Protein AF-A0A625TZP8-F1 (afdb_monomer)

Foldseek 3Di:
DDDPPLDDQDPLLLLLLLVQLVCCVVPNDWAWLVVSQVVDCVPDPDHDDSVNSVVSQVVCVVSVQWDWDADPVRTITIHGDPNVNVVSVVSNVVVVVVVVLVCLQPQKAKDFDPQPPDPDDDDDLDAFFWFAQPNDIDTAQEWEWEQGPVRFTWIWGAHPVFDTDTHGDHPVSSVVRLVRCSVSVRGYIYMYHDDSGPCPNPDPDPPPPPVVVVVVVVVVVVCVVVVNDDPDPPPD

pLDDT: mean 79.62, std 16.52, range [32.72, 96.88]

Structure (mmCIF, N/CA/C/O backbone):
data_AF-A0A625TZP8-F1
#
_entry.id   AF-A0A625TZP8-F1
#
loop_
_atom_site.group_PDB
_atom_site.id
_atom_site.type_symbol
_atom_site.label_atom_id
_atom_site.label_alt_id
_atom_site.label_comp_id
_atom_site.label_asym_id
_a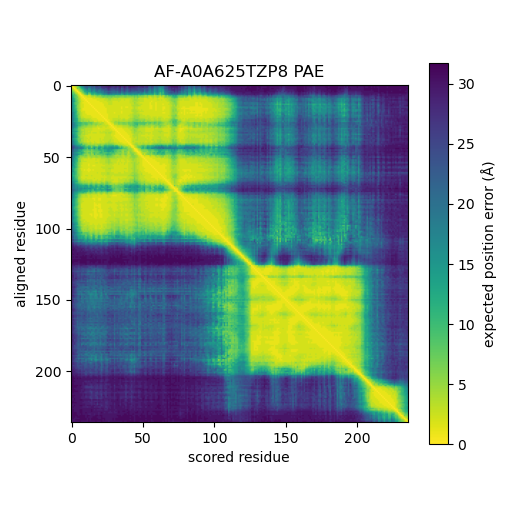tom_site.label_entity_id
_atom_site.label_seq_id
_atom_site.pdbx_PDB_ins_code
_atom_site.Cartn_x
_atom_site.Cartn_y
_atom_site.Cartn_z
_atom_site.occupancy
_atom_site.B_iso_or_equiv
_atom_site.auth_seq_id
_atom_site.auth_comp_id
_atom_site.auth_asym_id
_atom_site.auth_atom_id
_atom_site.pdbx_PDB_model_num
ATOM 1 N N . MET A 1 1 ? -42.680 -5.055 16.728 1.00 36.94 1 MET A N 1
ATOM 2 C CA . MET A 1 1 ? -41.201 -5.075 16.752 1.00 36.94 1 MET A CA 1
ATOM 3 C C . MET A 1 1 ? -40.699 -3.802 16.091 1.00 36.94 1 MET A C 1
ATOM 5 O O . MET A 1 1 ? -40.843 -3.640 14.887 1.00 36.94 1 MET A O 1
ATOM 9 N N . THR A 1 2 ? -40.237 -2.841 16.885 1.00 32.72 2 THR A N 1
ATOM 10 C CA . THR A 1 2 ? -39.719 -1.553 16.409 1.00 32.72 2 THR A CA 1
ATOM 11 C C . THR A 1 2 ? -38.369 -1.765 15.725 1.00 32.72 2 THR A C 1
ATOM 13 O O . THR A 1 2 ? -37.427 -2.274 16.325 1.00 32.72 2 THR A O 1
ATOM 16 N N . LYS A 1 3 ? -38.282 -1.400 14.443 1.00 34.06 3 LYS A N 1
ATOM 17 C CA . LYS A 1 3 ? -37.053 -1.440 13.645 1.00 34.06 3 LYS A CA 1
ATOM 18 C C . LYS A 1 3 ? -36.058 -0.445 14.250 1.00 34.06 3 LYS A C 1
ATOM 20 O O . LYS A 1 3 ? -36.221 0.761 14.081 1.00 34.06 3 LYS A O 1
ATOM 25 N N . VAL A 1 4 ? -35.070 -0.935 14.999 1.00 43.56 4 VAL A N 1
ATOM 26 C CA . VAL A 1 4 ? -33.997 -0.099 15.552 1.00 43.56 4 VAL A CA 1
ATOM 27 C C . VAL A 1 4 ? -33.237 0.505 14.372 1.00 43.56 4 VAL A C 1
ATOM 29 O O . VAL A 1 4 ? -32.577 -0.201 13.613 1.00 43.56 4 VAL A O 1
ATOM 32 N N . ILE A 1 5 ? -33.379 1.814 14.163 1.00 44.22 5 ILE A N 1
ATOM 33 C CA . ILE A 1 5 ? -32.610 2.544 13.154 1.00 44.22 5 ILE A CA 1
ATOM 34 C C . ILE A 1 5 ? -31.162 2.574 13.648 1.00 44.22 5 ILE A C 1
ATOM 36 O O . ILE A 1 5 ? -30.821 3.370 14.523 1.00 44.22 5 ILE A O 1
ATOM 40 N N . VAL A 1 6 ? -30.312 1.701 13.104 1.00 58.06 6 VAL A N 1
ATOM 41 C CA . VAL A 1 6 ? -28.868 1.726 13.364 1.00 58.06 6 VAL A CA 1
ATOM 42 C C . VAL A 1 6 ? -28.322 3.030 12.781 1.00 58.06 6 VAL A C 1
ATOM 44 O O . VAL A 1 6 ? -28.177 3.182 11.566 1.00 58.06 6 VAL A O 1
ATOM 47 N N . ARG A 1 7 ? -28.099 4.032 13.639 1.00 70.25 7 ARG A N 1
ATOM 48 C CA . ARG A 1 7 ? -27.541 5.325 13.223 1.00 70.25 7 ARG A CA 1
ATOM 49 C C . ARG A 1 7 ? -26.128 5.102 12.687 1.00 70.25 7 ARG A C 1
ATOM 51 O O . ARG A 1 7 ? -25.302 4.492 13.359 1.00 70.25 7 ARG A O 1
ATOM 58 N N . ARG A 1 8 ? -25.839 5.623 11.491 1.00 82.88 8 ARG A N 1
ATOM 59 C CA . ARG A 1 8 ? -24.485 5.575 10.923 1.00 82.88 8 ARG A CA 1
ATOM 60 C C . ARG A 1 8 ? -23.519 6.383 11.806 1.00 82.88 8 ARG A C 1
ATOM 62 O O . ARG A 1 8 ? -23.867 7.510 12.170 1.00 82.88 8 ARG A O 1
ATOM 69 N N . PRO A 1 9 ? -22.322 5.858 12.125 1.00 90.12 9 PRO A N 1
ATOM 70 C CA . PRO A 1 9 ? -21.336 6.602 12.901 1.00 90.12 9 PRO A CA 1
ATOM 71 C C . PRO A 1 9 ? -20.859 7.850 12.150 1.00 90.12 9 PRO A C 1
ATOM 73 O O . PRO A 1 9 ? -20.616 7.805 10.942 1.00 90.12 9 PRO A O 1
ATOM 76 N N . SER A 1 10 ? -20.687 8.958 12.871 1.00 90.12 10 SER A N 1
ATOM 77 C CA . SER A 1 10 ? -20.084 10.183 12.333 1.00 90.12 10 SER A CA 1
ATOM 78 C C . SER A 1 10 ? -18.603 9.975 11.967 1.00 90.12 10 SER A C 1
ATOM 80 O O . SER A 1 10 ? -17.993 9.015 12.441 1.00 90.12 10 SER A O 1
ATOM 82 N N . PRO A 1 11 ? -17.969 10.878 11.192 1.00 89.44 11 PRO A N 1
ATOM 83 C CA . PRO A 1 11 ? -16.554 10.743 10.830 1.00 89.44 11 PRO A CA 1
ATOM 84 C C . PRO A 1 11 ? -15.621 10.566 12.039 1.00 89.44 11 PRO A C 1
ATOM 86 O O . PRO A 1 11 ? -14.744 9.706 12.025 1.00 89.44 11 PRO A O 1
ATOM 89 N N . LEU A 1 12 ? -15.849 11.318 13.124 1.00 88.94 12 LEU A N 1
ATOM 90 C CA . LEU A 1 12 ? -15.078 11.169 14.362 1.00 88.94 12 LEU A CA 1
ATOM 91 C C . LEU A 1 12 ? -15.358 9.823 15.047 1.00 88.94 12 LEU A C 1
ATOM 93 O O . LEU A 1 12 ? -14.426 9.166 15.492 1.00 88.94 12 LEU A O 1
ATOM 97 N N . GLN A 1 13 ? -16.620 9.386 15.101 1.00 92.00 13 GLN A N 1
ATOM 98 C CA . GLN A 1 13 ? -16.984 8.094 15.696 1.00 92.00 13 GLN A CA 1
ATOM 99 C C . GLN A 1 13 ? -16.370 6.923 14.922 1.00 92.00 13 GLN A C 1
ATOM 101 O O . GLN A 1 13 ? -15.864 5.997 15.545 1.00 92.00 13 GLN A O 1
ATOM 106 N N . ARG A 1 14 ? -16.345 6.986 13.582 1.00 92.88 14 ARG A N 1
ATOM 107 C CA . ARG A 1 14 ? -15.661 5.995 12.733 1.00 92.88 14 ARG A CA 1
ATOM 108 C C . ARG A 1 14 ? -14.180 5.898 13.086 1.00 92.88 14 ARG A C 1
ATOM 110 O O . ARG A 1 14 ? -13.694 4.800 13.320 1.00 92.88 14 ARG A O 1
ATOM 117 N N . ARG A 1 15 ? -13.485 7.038 13.191 1.00 90.81 15 ARG A N 1
ATOM 118 C CA . ARG A 1 15 ? -12.066 7.076 13.582 1.00 90.81 15 ARG A CA 1
ATOM 119 C C . ARG A 1 15 ? -11.838 6.486 14.978 1.00 90.81 15 ARG A C 1
ATOM 121 O O . ARG A 1 15 ? -10.904 5.717 15.159 1.00 90.81 15 ARG A O 1
ATOM 128 N N . VAL A 1 16 ? -12.701 6.800 15.947 1.00 91.81 16 VAL A N 1
ATOM 129 C CA . VAL A 1 16 ? -12.629 6.229 17.306 1.00 91.81 16 VAL A CA 1
ATOM 130 C C . VAL A 1 16 ? -12.816 4.710 17.285 1.00 91.81 16 VAL A C 1
ATOM 132 O O . VAL A 1 16 ? -12.038 4.007 17.919 1.00 91.81 16 VAL A O 1
ATOM 135 N N . LEU A 1 17 ? -13.798 4.196 16.535 1.00 93.94 17 LEU A N 1
ATOM 136 C CA . LEU A 1 17 ? -14.034 2.753 16.388 1.00 93.94 17 LEU A CA 1
ATOM 137 C C . LEU A 1 17 ? -12.827 2.038 15.763 1.00 93.94 17 LEU A C 1
ATOM 139 O O . LEU A 1 17 ? -12.416 1.006 16.280 1.00 93.94 17 LEU A O 1
ATOM 143 N N . ILE A 1 18 ? -12.229 2.607 14.708 1.00 92.38 18 ILE A N 1
ATOM 144 C CA . ILE A 1 18 ? -11.023 2.058 14.060 1.00 92.38 18 ILE A CA 1
ATOM 145 C C . ILE A 1 18 ? -9.858 1.989 15.055 1.00 92.38 18 ILE A C 1
ATOM 147 O O . ILE A 1 18 ? -9.233 0.940 15.194 1.00 92.38 18 ILE A O 1
ATOM 151 N N . VAL A 1 19 ? -9.588 3.081 15.782 1.00 91.69 19 VAL A N 1
ATOM 152 C CA . VAL A 1 19 ? -8.505 3.132 16.780 1.00 91.69 19 VAL A CA 1
ATOM 153 C C . VAL A 1 19 ? -8.724 2.102 17.882 1.00 91.69 19 VAL A C 1
ATOM 155 O O . VAL A 1 19 ? -7.797 1.374 18.229 1.00 91.69 19 VAL A O 1
ATOM 158 N N . LEU A 1 20 ? -9.941 2.017 18.421 1.00 92.69 20 LEU A N 1
ATOM 159 C CA . LEU A 1 20 ? -10.252 1.064 19.479 1.00 92.69 20 LEU A CA 1
ATOM 160 C C . LEU A 1 20 ? -10.139 -0.379 18.996 1.00 92.69 20 LEU A C 1
ATOM 162 O O . LEU A 1 20 ? -9.527 -1.175 19.692 1.00 92.69 20 LEU A O 1
ATOM 166 N N . ALA A 1 21 ? -10.633 -0.709 17.801 1.00 93.25 21 ALA A N 1
ATOM 167 C CA . ALA A 1 21 ? -10.508 -2.060 17.256 1.00 93.25 21 ALA A CA 1
ATOM 168 C C . ALA A 1 21 ? -9.045 -2.441 16.985 1.00 93.25 21 ALA A C 1
ATOM 170 O O . ALA A 1 21 ? -8.632 -3.563 17.267 1.00 93.25 21 ALA A O 1
ATOM 171 N N . ALA A 1 22 ? -8.234 -1.499 16.493 1.00 91.75 22 ALA A N 1
ATOM 172 C CA . ALA A 1 22 ? -6.809 -1.725 16.273 1.00 91.75 22 ALA A CA 1
ATOM 173 C C . ALA A 1 22 ? -6.034 -1.946 17.585 1.00 91.75 22 ALA A C 1
ATOM 175 O O . ALA A 1 22 ? -5.071 -2.716 17.612 1.00 91.75 22 ALA A O 1
ATOM 176 N N . LEU A 1 23 ? -6.425 -1.260 18.665 1.00 90.00 23 LEU A N 1
ATOM 177 C CA . LEU A 1 23 ? -5.838 -1.439 19.993 1.00 90.00 23 LEU A CA 1
ATOM 178 C C . LEU A 1 23 ? -6.310 -2.741 20.644 1.00 90.00 23 LEU A C 1
ATOM 180 O O . LEU A 1 23 ? -5.467 -3.492 21.126 1.00 90.00 23 LEU A O 1
ATOM 184 N N . ASP A 1 24 ? -7.608 -3.038 20.576 1.00 89.19 24 ASP A N 1
ATOM 185 C CA . ASP A 1 24 ? -8.225 -4.259 21.108 1.00 89.19 24 ASP A CA 1
ATOM 186 C C . ASP A 1 24 ? -7.593 -5.515 20.487 1.00 89.19 24 ASP A C 1
ATOM 188 O O . ASP A 1 24 ? -7.216 -6.439 21.200 1.00 89.19 24 ASP A O 1
ATOM 192 N N . ALA A 1 25 ? -7.331 -5.501 19.172 1.00 87.06 25 ALA A N 1
ATOM 193 C CA . ALA A 1 25 ? -6.650 -6.593 18.473 1.00 87.06 25 ALA A CA 1
ATOM 194 C C . ALA A 1 25 ? -5.200 -6.837 18.943 1.00 87.06 25 ALA A C 1
ATOM 196 O O . ALA A 1 25 ? -4.687 -7.947 18.812 1.00 87.06 25 ALA A O 1
ATOM 197 N N . LYS A 1 26 ? -4.513 -5.812 19.467 1.00 85.75 26 LYS A N 1
ATOM 198 C CA . LYS A 1 26 ? -3.124 -5.922 19.952 1.00 85.75 26 LYS A CA 1
ATOM 199 C C . LYS A 1 26 ? -3.053 -6.231 21.442 1.00 85.75 26 LYS A C 1
ATOM 201 O O . LYS A 1 26 ? -2.198 -7.001 21.874 1.00 85.75 26 LYS A O 1
ATOM 206 N N . ARG A 1 27 ? -3.880 -5.549 22.232 1.00 83.62 27 ARG A N 1
ATOM 207 C CA . ARG A 1 27 ? -3.964 -5.648 23.689 1.00 83.62 27 ARG A CA 1
ATOM 208 C C . ARG A 1 27 ? -5.420 -5.410 24.092 1.00 83.62 27 ARG A C 1
ATOM 210 O O . ARG A 1 27 ? -5.798 -4.250 24.257 1.00 83.62 27 ARG A O 1
ATOM 217 N N . PRO A 1 28 ? -6.208 -6.485 24.251 1.00 83.69 28 PRO A N 1
ATOM 218 C CA . PRO A 1 28 ? -7.599 -6.371 24.652 1.00 83.69 28 PRO A CA 1
ATOM 219 C C . PRO A 1 28 ? -7.728 -5.652 25.992 1.00 83.69 28 PRO A C 1
ATOM 221 O O . PRO A 1 28 ? -6.947 -5.901 26.916 1.00 83.69 28 PRO A O 1
ATOM 224 N N . GLY A 1 29 ? -8.728 -4.782 26.097 1.00 84.12 29 GLY A N 1
ATOM 225 C CA . GLY A 1 29 ? -9.087 -4.122 27.347 1.00 84.12 29 GLY A CA 1
ATOM 226 C C . GLY A 1 29 ? -9.303 -2.610 27.242 1.00 84.12 29 GLY A C 1
ATOM 227 O O . GLY A 1 29 ? -9.221 -2.021 26.161 1.00 84.12 29 GLY A O 1
ATOM 228 N N . PRO A 1 30 ? -9.595 -1.961 28.381 1.00 88.50 30 PRO A N 1
ATOM 229 C CA . PRO A 1 30 ? -9.980 -0.557 28.417 1.00 88.50 30 PRO A CA 1
ATOM 230 C C . PRO A 1 30 ? -8.864 0.381 27.959 1.00 88.50 30 PRO A C 1
ATOM 232 O O . PRO A 1 30 ? -7.734 0.315 28.443 1.00 88.50 30 PRO A O 1
ATOM 235 N N . VAL A 1 31 ? -9.207 1.328 27.088 1.00 89.06 31 VAL A N 1
ATOM 236 C CA . VAL A 1 31 ? -8.276 2.335 26.569 1.00 89.06 31 VAL A CA 1
ATOM 237 C C . VAL A 1 31 ? -8.580 3.690 27.192 1.00 89.06 31 VAL A C 1
ATOM 239 O O . VAL A 1 31 ? -9.698 4.198 27.092 1.00 89.06 31 VAL A O 1
ATOM 242 N N . ALA A 1 32 ? -7.579 4.318 27.810 1.00 89.25 32 ALA A N 1
ATOM 243 C CA . ALA A 1 32 ? -7.725 5.660 28.363 1.00 89.25 32 ALA A CA 1
ATOM 244 C C . ALA A 1 32 ? -8.071 6.672 27.259 1.00 89.25 32 ALA A C 1
ATOM 246 O O . ALA A 1 32 ? -7.416 6.719 26.216 1.00 89.25 32 ALA A O 1
ATOM 247 N N . THR A 1 33 ? -9.046 7.556 27.496 1.00 87.38 33 THR A N 1
ATOM 248 C CA . THR A 1 33 ? -9.482 8.529 26.476 1.00 87.38 33 THR A CA 1
ATOM 249 C C . THR A 1 33 ? -8.348 9.442 26.016 1.00 87.38 33 THR A C 1
ATOM 251 O O . THR A 1 33 ? -8.301 9.811 24.850 1.00 87.38 33 THR A O 1
ATOM 254 N N . ARG A 1 34 ? -7.393 9.751 26.902 1.00 84.62 34 ARG A N 1
ATOM 255 C CA . ARG A 1 34 ? -6.188 10.534 26.579 1.00 84.62 34 ARG A CA 1
ATOM 256 C C . ARG A 1 34 ? -5.298 9.851 25.535 1.00 84.62 34 ARG A C 1
ATOM 258 O O . ARG A 1 34 ? -4.673 10.526 24.722 1.00 84.62 34 ARG A O 1
ATOM 265 N N . ASP A 1 35 ? -5.222 8.525 25.558 1.00 86.19 35 ASP A N 1
ATOM 266 C CA . ASP A 1 35 ? -4.403 7.779 24.602 1.00 86.19 35 ASP A CA 1
ATOM 267 C C . ASP A 1 35 ? -5.099 7.721 23.236 1.00 86.19 35 ASP A C 1
ATOM 269 O O . ASP A 1 35 ? -4.440 7.851 22.207 1.00 86.19 35 ASP A O 1
ATOM 273 N N . ILE A 1 36 ? -6.436 7.657 23.222 1.00 87.12 36 ILE A N 1
ATOM 274 C CA . ILE A 1 36 ? -7.245 7.791 22.000 1.00 87.12 36 ILE A CA 1
ATOM 275 C C . ILE A 1 36 ? -7.046 9.176 21.371 1.00 87.12 36 ILE A C 1
ATOM 277 O O . ILE A 1 36 ? -6.806 9.255 20.168 1.00 87.12 36 ILE A O 1
ATOM 281 N N . GLU A 1 37 ? -7.093 10.256 22.163 1.00 86.31 37 GLU A N 1
ATOM 282 C CA . GLU A 1 37 ? -6.804 11.626 21.692 1.00 86.31 37 GLU A CA 1
ATOM 283 C C . GLU A 1 37 ? -5.435 11.679 21.005 1.00 86.31 37 GLU A C 1
ATOM 285 O O . GLU A 1 37 ? -5.343 12.062 19.841 1.00 86.31 37 GLU A O 1
ATOM 290 N N . ARG A 1 38 ? -4.394 11.174 21.676 1.00 86.00 38 ARG A N 1
ATOM 291 C CA . ARG A 1 38 ? -3.020 11.166 21.158 1.00 86.00 38 ARG A CA 1
ATOM 292 C C . ARG A 1 38 ? -2.871 10.386 19.850 1.00 86.00 38 ARG A C 1
ATOM 294 O O . ARG A 1 38 ? -2.128 10.809 18.966 1.00 86.00 38 ARG A O 1
ATOM 301 N N . VAL A 1 39 ? -3.523 9.228 19.722 1.00 86.56 39 VAL A N 1
ATOM 302 C CA . VAL A 1 39 ? -3.476 8.427 18.486 1.00 86.56 39 VAL A CA 1
ATOM 303 C C . VAL A 1 39 ? -4.206 9.148 17.354 1.00 86.56 39 VAL A C 1
ATOM 305 O O . VAL A 1 39 ? -3.693 9.217 16.239 1.00 86.56 39 VAL A O 1
ATOM 308 N N . LEU A 1 40 ? -5.371 9.733 17.637 1.00 85.56 40 LEU A N 1
ATOM 309 C CA . LEU A 1 40 ? -6.146 10.472 16.643 1.00 85.56 40 LEU A CA 1
ATOM 310 C C . LEU A 1 40 ? -5.441 11.746 16.165 1.00 85.56 40 LEU A C 1
ATOM 312 O O . LEU A 1 40 ? -5.562 12.079 14.988 1.00 85.56 40 LEU A O 1
ATOM 316 N N . GLU A 1 41 ? -4.717 12.439 17.044 1.00 83.50 41 GLU A N 1
ATOM 317 C CA . GLU A 1 41 ? -3.892 13.602 16.693 1.00 83.50 41 GLU A CA 1
ATOM 318 C C . GLU A 1 41 ? -2.717 13.223 15.789 1.00 83.50 41 GLU A C 1
ATOM 320 O O . GLU A 1 41 ? -2.423 13.935 14.836 1.00 83.50 41 GLU A O 1
ATOM 325 N N . ARG A 1 42 ? -2.063 12.083 16.046 1.00 79.50 42 ARG A N 1
ATOM 326 C CA . ARG A 1 42 ? -0.951 11.599 15.209 1.00 79.50 42 ARG A CA 1
ATOM 327 C C . ARG A 1 42 ? -1.408 11.102 13.839 1.00 79.50 42 ARG A C 1
ATOM 329 O O . ARG A 1 42 ? -0.662 11.223 12.877 1.00 79.50 42 ARG A O 1
ATOM 336 N N . GLY A 1 43 ? -2.595 10.502 13.770 1.00 68.19 43 GLY A N 1
ATOM 337 C CA . GLY A 1 43 ? -3.110 9.845 12.567 1.00 68.19 43 GLY A CA 1
ATOM 338 C C . GLY A 1 43 ? -4.037 10.696 11.697 1.00 68.19 43 GLY A C 1
ATOM 339 O O . GLY A 1 43 ? -4.649 10.152 10.784 1.00 68.19 43 GLY A O 1
ATOM 340 N N . GLY A 1 44 ? -4.238 11.988 11.977 1.00 64.75 44 GLY A N 1
ATOM 341 C CA . GLY A 1 44 ? -5.176 12.797 11.195 1.00 64.75 44 GLY A CA 1
ATOM 342 C C . GLY A 1 44 ? -4.791 14.263 11.048 1.00 64.75 44 GLY A C 1
ATOM 343 O O . GLY A 1 44 ? -4.236 14.867 11.953 1.00 64.75 44 GLY A O 1
ATOM 344 N N . ASN A 1 45 ? -5.204 14.860 9.927 1.00 58.12 45 ASN A N 1
ATOM 345 C CA . ASN A 1 45 ? -4.971 16.274 9.597 1.00 58.12 45 ASN A CA 1
ATOM 346 C C . ASN A 1 45 ? -5.907 17.252 10.339 1.00 58.12 45 ASN A C 1
ATOM 348 O O . ASN A 1 45 ? -5.881 18.451 10.076 1.00 58.12 45 ASN A O 1
ATOM 352 N N . VAL A 1 46 ? -6.776 16.751 11.229 1.00 68.62 46 VAL A N 1
ATOM 353 C CA . VAL A 1 46 ? -7.773 17.556 11.953 1.00 68.62 46 VAL A CA 1
ATOM 354 C C . VAL A 1 46 ? -7.573 17.383 13.458 1.00 68.62 46 VAL A C 1
ATOM 356 O O . VAL A 1 46 ? -7.672 16.244 13.936 1.00 68.62 46 VAL A O 1
ATOM 359 N N . PRO A 1 47 ? -7.361 18.479 14.214 1.00 70.44 47 PRO A N 1
ATOM 360 C CA . PRO A 1 47 ? -7.203 18.416 15.660 1.00 70.44 47 PRO A CA 1
ATOM 361 C C . PRO A 1 47 ? -8.462 17.844 16.319 1.00 70.44 47 PRO A C 1
ATOM 363 O O . PRO A 1 47 ? -9.591 18.235 16.008 1.00 70.44 47 PRO A O 1
ATOM 366 N N . VAL A 1 48 ? -8.271 16.906 17.247 1.00 76.94 48 VAL A N 1
ATOM 367 C CA . VAL A 1 48 ? -9.363 16.313 18.023 1.00 76.94 48 VAL A CA 1
ATOM 368 C C . VAL A 1 48 ? -9.354 16.911 19.421 1.00 76.94 48 VAL A C 1
ATOM 370 O O . VAL A 1 48 ? -8.558 16.540 20.271 1.00 76.94 48 VAL A O 1
ATOM 373 N N . TYR A 1 49 ? -10.284 17.825 19.685 1.00 77.81 49 TYR A N 1
ATOM 374 C CA . TYR A 1 49 ? -10.425 18.414 21.013 1.00 77.81 49 TYR A CA 1
ATOM 375 C C . TYR A 1 49 ? -11.051 17.417 21.995 1.00 77.81 49 TYR A C 1
ATOM 377 O O . TYR A 1 49 ? -12.126 16.864 21.735 1.00 77.81 49 TYR A O 1
ATOM 385 N N . GLY A 1 50 ? -10.441 17.253 23.169 1.00 81.31 50 GLY A N 1
ATOM 386 C CA . GLY A 1 50 ? -10.916 16.310 24.184 1.00 81.31 50 GLY A CA 1
ATOM 387 C C . GLY A 1 50 ? -12.386 16.458 24.618 1.00 81.31 50 GLY A C 1
ATOM 388 O O . GLY A 1 50 ? -13.052 15.440 24.824 1.00 81.31 50 GLY A O 1
ATOM 389 N N . PRO A 1 51 ? -12.979 17.670 24.706 1.00 85.56 51 PRO A N 1
ATOM 390 C CA . PRO A 1 51 ? -14.420 17.812 24.935 1.00 85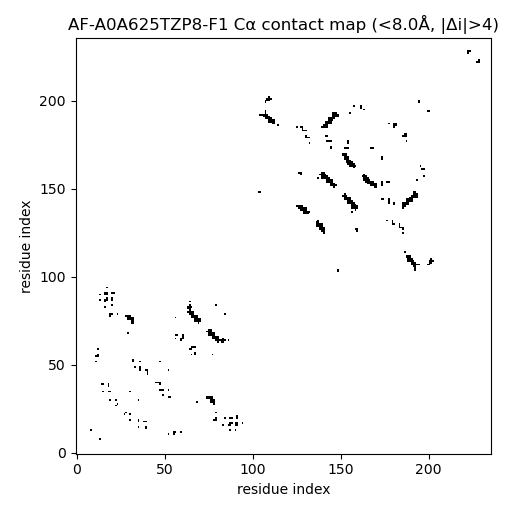.56 51 PRO A CA 1
ATOM 391 C C . PRO A 1 51 ? -15.280 17.125 23.864 1.00 85.56 51 PRO A C 1
ATOM 393 O O . PRO A 1 51 ? -16.258 16.453 24.198 1.00 85.56 51 PRO A O 1
ATOM 396 N N . ASN A 1 52 ? -14.885 17.232 22.592 1.00 85.69 52 ASN A N 1
ATOM 397 C CA . ASN A 1 52 ? -15.603 16.627 21.470 1.00 85.69 52 ASN A CA 1
ATOM 398 C C . ASN A 1 52 ? -15.454 15.109 21.472 1.00 85.69 52 ASN A C 1
ATOM 400 O O . ASN A 1 52 ? -16.437 14.405 21.230 1.00 85.69 52 ASN A O 1
ATOM 404 N N . LEU A 1 53 ? -14.258 14.604 21.797 1.00 87.69 53 LEU A N 1
ATOM 405 C CA . LEU A 1 53 ? -14.049 13.16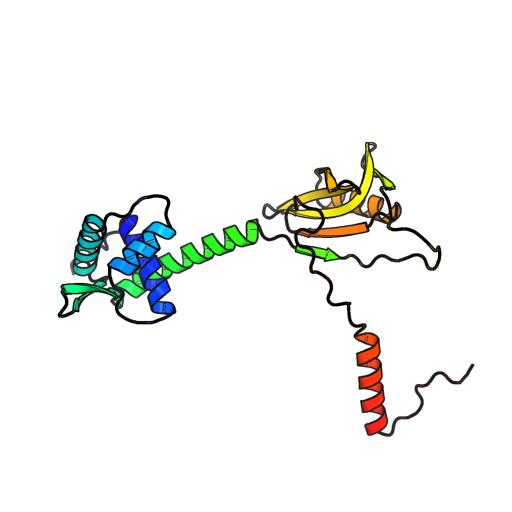9 21.948 1.00 87.69 53 LEU A CA 1
ATOM 406 C C . LEU A 1 53 ? -14.932 12.612 23.066 1.00 87.69 53 LEU A C 1
ATOM 408 O O . LEU A 1 53 ? -15.692 11.680 22.826 1.00 87.69 53 LEU A O 1
ATOM 412 N N . ARG A 1 54 ? -14.922 13.225 24.256 1.00 88.06 54 ARG A N 1
ATOM 413 C CA . ARG A 1 54 ? -15.758 12.781 25.385 1.00 88.06 54 ARG A CA 1
ATOM 414 C C . ARG A 1 54 ? -17.250 12.817 25.056 1.00 88.06 54 ARG A C 1
ATOM 416 O O . ARG A 1 54 ? -17.967 11.867 25.364 1.00 88.06 54 ARG A O 1
ATOM 423 N N . ALA A 1 55 ? -17.729 13.878 24.404 1.00 89.00 55 ALA A N 1
ATOM 424 C CA . ALA A 1 55 ? -19.117 13.964 23.950 1.00 89.00 55 ALA A CA 1
ATOM 425 C C . ALA A 1 55 ? -19.452 12.909 22.879 1.00 89.00 55 ALA A C 1
ATOM 427 O O . ALA A 1 55 ? -20.580 12.419 22.809 1.00 89.00 55 ALA A O 1
ATOM 428 N N . SER A 1 56 ? -18.484 12.547 22.034 1.00 91.12 56 SER A N 1
ATOM 429 C CA . SER A 1 56 ? -18.619 11.451 21.078 1.00 91.12 56 SER A CA 1
ATOM 430 C C . SER A 1 56 ? -18.705 10.100 21.790 1.00 91.12 56 SER A C 1
ATOM 432 O O . SER A 1 56 ? -19.653 9.365 21.527 1.00 91.12 56 SER A O 1
ATOM 434 N N . CYS A 1 57 ? -17.807 9.814 22.739 1.00 91.56 57 CYS A N 1
ATOM 435 C CA . CYS A 1 57 ? -17.805 8.569 23.510 1.00 91.56 57 CYS A CA 1
ATOM 436 C C . CYS A 1 57 ? -19.121 8.361 24.266 1.00 91.56 57 CYS A C 1
ATOM 438 O O . CYS A 1 57 ? -19.711 7.297 24.143 1.00 91.56 57 CYS A O 1
ATOM 440 N N . ARG A 1 58 ? -19.661 9.395 24.931 1.00 91.06 58 ARG A N 1
ATOM 441 C CA . ARG A 1 58 ? -20.979 9.310 25.599 1.00 91.06 58 ARG A CA 1
ATOM 442 C C . ARG A 1 58 ? -22.112 8.946 24.638 1.00 91.06 58 ARG A C 1
ATOM 444 O O . ARG A 1 58 ? -22.998 8.176 24.984 1.00 91.06 58 ARG A O 1
ATOM 451 N N . ARG A 1 59 ? -22.101 9.499 23.419 1.00 92.25 59 ARG A N 1
ATOM 452 C CA . ARG A 1 59 ? -23.104 9.166 22.392 1.00 92.25 59 ARG A CA 1
ATOM 453 C C . ARG A 1 59 ? -22.943 7.742 21.868 1.00 92.25 59 ARG A C 1
ATOM 455 O O . ARG A 1 59 ? -23.941 7.113 21.547 1.00 92.25 59 ARG A O 1
ATOM 462 N N . MET A 1 60 ? -21.708 7.263 21.755 1.00 93.69 60 MET A N 1
ATOM 463 C CA . MET A 1 60 ? -21.409 5.896 21.328 1.00 93.69 60 MET A CA 1
ATOM 464 C C . MET A 1 60 ? -21.756 4.875 22.420 1.00 93.69 60 MET A C 1
ATOM 466 O O . MET A 1 60 ? -22.274 3.812 22.105 1.00 93.69 60 MET A O 1
ATOM 470 N N . GLU A 1 61 ? -21.556 5.220 23.691 1.00 93.81 61 GLU A N 1
ATOM 471 C CA . GLU A 1 61 ? -22.019 4.440 24.843 1.00 93.81 61 GLU A CA 1
ATOM 472 C C . GLU A 1 61 ? -23.549 4.369 24.894 1.00 93.81 61 GLU A C 1
ATOM 474 O O . GLU A 1 61 ? -24.108 3.282 24.984 1.00 93.81 61 GLU A O 1
ATOM 479 N N . ALA A 1 62 ? -24.249 5.495 24.707 1.00 93.25 62 ALA A N 1
ATOM 480 C CA . ALA A 1 62 ? -25.712 5.505 24.600 1.00 93.25 62 ALA A CA 1
ATOM 481 C C . ALA A 1 62 ? -26.243 4.691 23.400 1.00 93.25 62 ALA A C 1
ATOM 483 O O . ALA A 1 62 ? -27.389 4.249 23.410 1.00 93.25 62 ALA A O 1
ATOM 484 N N . ALA A 1 63 ? -25.420 4.501 22.364 1.00 91.62 63 ALA A N 1
ATOM 485 C CA . ALA A 1 63 ? -25.720 3.643 21.219 1.00 91.62 63 ALA A CA 1
ATOM 486 C C . ALA A 1 63 ? -25.337 2.167 21.446 1.00 91.62 63 ALA A C 1
ATOM 488 O O . ALA A 1 63 ? -25.557 1.344 20.560 1.00 91.62 63 ALA A O 1
ATOM 489 N N . GLY A 1 64 ? -24.765 1.832 22.607 1.00 94.06 64 GLY A N 1
ATOM 490 C CA . GLY A 1 64 ? -24.344 0.482 22.969 1.00 94.06 64 GLY A CA 1
ATOM 491 C C . GLY A 1 64 ? -23.040 0.025 22.317 1.00 94.06 64 GLY A C 1
ATOM 492 O O . GLY A 1 64 ? -22.757 -1.166 22.340 1.00 94.06 64 GLY A O 1
ATOM 493 N N . TRP A 1 65 ? -22.250 0.925 21.720 1.00 94.38 65 TRP A N 1
ATOM 494 C CA . TRP A 1 65 ? -20.998 0.577 21.027 1.00 94.38 65 TRP A CA 1
ATOM 495 C C . TRP A 1 65 ? -19.774 0.593 21.944 1.00 94.38 65 TRP A C 1
ATOM 497 O O . T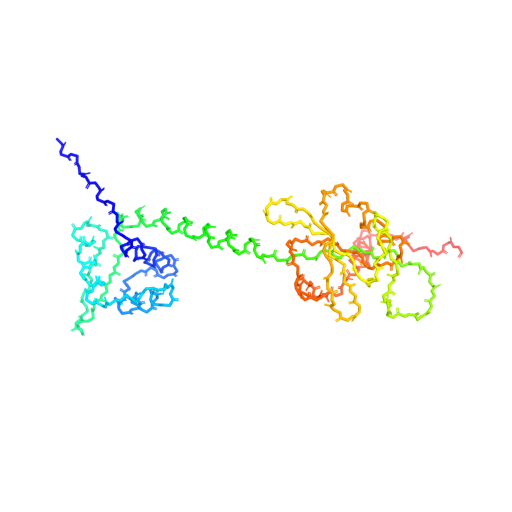RP A 1 65 ? -18.780 -0.066 21.651 1.00 94.38 65 TRP A O 1
ATOM 507 N N . LEU A 1 66 ? -19.826 1.368 23.027 1.00 94.25 66 LEU A N 1
ATOM 508 C CA . LEU A 1 66 ? -18.736 1.513 23.989 1.00 94.25 66 LEU A CA 1
ATOM 509 C C . LEU A 1 66 ? -19.236 1.282 25.409 1.00 94.25 66 LEU A C 1
ATOM 511 O O . LEU A 1 66 ? -20.393 1.575 25.707 1.00 94.25 66 LEU A O 1
ATOM 515 N N . HIS A 1 67 ? -18.333 0.855 26.283 1.00 92.44 67 HIS A N 1
ATOM 516 C CA . HIS A 1 67 ? -18.523 0.912 27.724 1.00 92.44 67 HIS A CA 1
ATOM 517 C C . HIS A 1 67 ? -17.525 1.903 28.330 1.00 92.44 67 HIS A C 1
ATOM 519 O O . HIS A 1 67 ? -16.324 1.806 28.062 1.00 92.44 67 HIS A O 1
ATOM 525 N N . THR A 1 68 ? -18.005 2.890 29.095 1.00 89.75 68 THR A N 1
ATOM 526 C CA . THR A 1 68 ? -17.131 3.858 29.769 1.00 89.75 68 THR A CA 1
ATOM 527 C C . THR A 1 68 ? -16.798 3.367 31.171 1.00 89.75 68 THR A C 1
ATOM 529 O O . THR A 1 68 ? -17.662 3.240 32.036 1.00 89.75 68 THR A O 1
ATOM 532 N N . LEU A 1 69 ? -15.510 3.180 31.430 1.00 87.25 69 LEU A N 1
ATOM 533 C CA . LEU A 1 69 ? -14.973 2.817 32.730 1.00 87.25 69 LEU A CA 1
ATOM 534 C C . LEU A 1 69 ? -14.337 4.043 33.378 1.00 87.25 69 LEU A C 1
ATOM 536 O O . LEU A 1 69 ? -13.618 4.820 32.743 1.00 87.25 69 LEU A O 1
ATOM 540 N N . ARG A 1 70 ? -14.602 4.225 34.670 1.00 83.19 70 ARG A N 1
ATOM 541 C CA . ARG A 1 70 ? -14.059 5.341 35.441 1.00 83.19 70 ARG A CA 1
ATOM 542 C C . ARG A 1 70 ? -13.158 4.812 36.539 1.00 83.19 70 ARG A C 1
ATOM 544 O O . ARG A 1 70 ? -13.618 4.136 37.453 1.00 83.19 70 ARG A O 1
ATOM 551 N N . ALA A 1 71 ? -11.882 5.157 36.457 1.00 71.06 71 ALA A N 1
ATOM 552 C CA . ALA A 1 71 ? -10.935 4.841 37.509 1.00 71.06 71 ALA A CA 1
ATOM 553 C C . ALA A 1 71 ? -11.145 5.762 38.736 1.00 71.06 71 ALA A C 1
ATOM 555 O O . ALA A 1 71 ? -11.619 6.896 38.585 1.00 71.06 71 ALA A O 1
ATOM 556 N N . PRO A 1 72 ? -10.751 5.326 39.951 1.00 66.56 72 PRO A N 1
ATOM 557 C CA . PRO A 1 72 ? -10.839 6.144 41.169 1.00 66.56 72 PRO A CA 1
ATOM 558 C C . PRO A 1 72 ? -10.088 7.482 41.072 1.00 66.56 72 PRO A C 1
ATOM 560 O O . PRO A 1 72 ? -10.470 8.461 41.703 1.00 66.56 72 PRO A O 1
ATOM 563 N N . ASN A 1 73 ? -9.055 7.550 40.227 1.00 69.44 73 ASN A N 1
ATOM 564 C CA . ASN A 1 73 ? -8.270 8.754 39.930 1.00 69.44 73 ASN A CA 1
ATOM 565 C C . ASN A 1 73 ? -8.935 9.698 38.899 1.00 69.44 73 ASN A C 1
ATOM 567 O O . ASN A 1 73 ? -8.262 10.552 38.324 1.00 69.44 73 ASN A O 1
ATOM 571 N N . LEU A 1 74 ? -10.236 9.527 38.634 1.00 63.78 74 LEU A N 1
ATOM 572 C CA . LEU A 1 74 ? -11.043 10.292 37.674 1.00 63.78 74 LEU A CA 1
ATOM 573 C C . LEU A 1 74 ? -10.660 10.109 36.194 1.00 63.78 74 LEU A C 1
ATOM 575 O O . LEU A 1 74 ? -11.247 10.781 35.341 1.00 63.78 74 LEU A O 1
ATOM 579 N N . GLN A 1 75 ? -9.738 9.202 35.858 1.00 73.44 75 GLN A N 1
ATOM 580 C CA . GLN A 1 75 ? -9.428 8.891 34.463 1.00 73.44 75 GLN A CA 1
ATOM 581 C C . GLN A 1 75 ? -10.563 8.086 33.825 1.00 73.44 75 GLN A C 1
ATOM 583 O O . GLN A 1 75 ? -11.106 7.154 34.421 1.00 73.44 75 GLN A O 1
ATOM 588 N N . LEU A 1 76 ? -10.921 8.476 32.602 1.00 86.31 76 LEU A N 1
ATOM 589 C CA . LEU A 1 76 ? -11.916 7.791 31.787 1.00 86.31 76 LEU A CA 1
ATOM 590 C C . LEU A 1 76 ? -11.198 6.837 30.839 1.00 86.31 76 LEU A C 1
ATOM 592 O O . LEU A 1 76 ? -10.303 7.249 30.095 1.00 86.31 76 LEU A O 1
ATOM 596 N N . ALA A 1 77 ? -11.615 5.582 30.862 1.00 89.50 77 ALA A N 1
ATOM 597 C CA . ALA A 1 77 ? -11.269 4.590 29.866 1.00 89.50 77 ALA A CA 1
ATOM 598 C C . ALA A 1 77 ? -12.536 4.159 29.131 1.00 89.50 77 ALA A C 1
ATOM 600 O O . ALA A 1 77 ? -13.639 4.254 29.665 1.00 89.50 77 ALA A O 1
ATOM 601 N N . VAL A 1 78 ? -12.382 3.722 27.890 1.00 91.81 78 VAL A N 1
ATOM 602 C CA . VAL A 1 78 ? -13.471 3.156 27.103 1.00 91.81 78 VAL A CA 1
ATOM 603 C C . VAL A 1 78 ? -13.032 1.829 26.514 1.00 91.81 78 VAL A C 1
ATOM 605 O O . VAL A 1 78 ? -11.876 1.664 26.129 1.00 91.81 78 VAL A O 1
ATOM 608 N N . GLU A 1 79 ? -13.962 0.895 26.433 1.00 92.94 79 GLU A N 1
ATOM 609 C CA . GLU A 1 79 ? -13.778 -0.396 25.778 1.00 92.94 79 GLU A CA 1
ATOM 610 C C . GLU A 1 79 ? -14.896 -0.633 24.762 1.00 92.94 79 GLU A C 1
ATOM 612 O O . GLU A 1 79 ? -15.988 -0.067 24.878 1.00 92.94 79 GLU A O 1
ATOM 617 N N . LEU A 1 80 ? -14.615 -1.445 23.741 1.00 94.44 80 LEU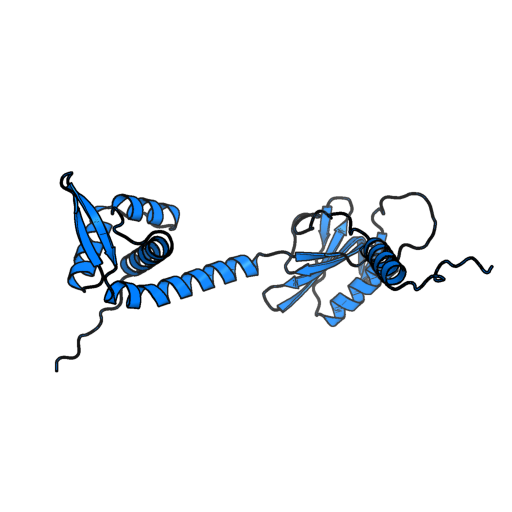 A N 1
ATOM 618 C CA . LEU A 1 80 ? -15.634 -1.867 22.785 1.00 94.44 80 LEU A CA 1
ATOM 619 C C . LEU A 1 80 ? -16.541 -2.916 23.431 1.00 94.44 80 LEU A C 1
ATOM 621 O O . LEU A 1 80 ? -16.068 -3.894 24.013 1.00 94.44 80 LEU A O 1
ATOM 625 N N . THR A 1 81 ? -17.847 -2.735 23.266 1.00 94.69 81 THR A N 1
ATOM 626 C CA . THR A 1 81 ? -18.823 -3.811 23.478 1.00 94.69 81 THR A CA 1
ATOM 627 C C . THR A 1 81 ? -18.773 -4.792 22.304 1.00 94.69 81 THR A C 1
ATOM 629 O O . THR A 1 81 ? -18.137 -4.512 21.284 1.00 94.69 81 THR A O 1
ATOM 632 N N . ASP A 1 82 ? -19.495 -5.910 22.384 1.00 94.06 82 ASP A N 1
ATOM 633 C CA . ASP A 1 82 ? -19.628 -6.829 21.244 1.00 94.06 82 ASP A CA 1
ATOM 634 C C . ASP A 1 82 ? -20.247 -6.138 20.021 1.00 94.06 82 ASP A C 1
ATOM 636 O O . ASP A 1 82 ? -19.695 -6.208 18.926 1.00 94.06 82 ASP A O 1
ATOM 640 N N . ALA A 1 83 ? -21.308 -5.349 20.222 1.00 93.12 83 ALA A N 1
ATOM 641 C CA . ALA A 1 83 ? -21.906 -4.542 19.156 1.00 93.12 83 ALA A CA 1
ATOM 642 C C . ALA A 1 83 ? -20.920 -3.499 18.591 1.00 93.12 83 ALA A C 1
ATOM 644 O O . ALA A 1 83 ? -20.921 -3.206 17.394 1.00 93.12 83 ALA A O 1
ATOM 645 N N . GLY A 1 84 ? -20.059 -2.938 19.446 1.00 94.25 84 GLY A N 1
ATOM 646 C CA . GLY A 1 84 ? -18.966 -2.062 19.035 1.00 94.25 84 GLY A CA 1
ATOM 647 C C . GLY A 1 84 ? -17.928 -2.778 18.176 1.00 94.25 84 GLY A C 1
ATOM 648 O O . GLY A 1 84 ? -17.521 -2.233 17.152 1.00 94.25 84 GLY A O 1
ATOM 649 N N . ARG A 1 85 ? -17.529 -3.998 18.556 1.00 94.50 85 ARG A N 1
ATOM 650 C CA . ARG A 1 85 ? -16.596 -4.845 17.796 1.00 94.50 85 ARG A CA 1
ATOM 651 C C . ARG A 1 85 ? -17.162 -5.227 16.433 1.00 94.50 85 ARG A C 1
ATOM 653 O O . ARG A 1 85 ? -16.476 -5.031 15.433 1.00 94.50 85 ARG A O 1
ATOM 660 N N . GLU A 1 86 ? -18.411 -5.686 16.377 1.00 94.81 86 GLU A N 1
ATOM 661 C CA . GLU A 1 86 ? -19.097 -6.018 15.119 1.00 94.81 86 GLU A CA 1
ATOM 662 C C . GLU A 1 86 ? -19.149 -4.820 14.165 1.00 94.81 86 GLU A C 1
ATOM 664 O O . GLU A 1 86 ? -18.918 -4.955 12.964 1.00 94.81 86 GLU A O 1
ATOM 669 N N . LEU A 1 87 ? -19.399 -3.623 14.703 1.00 94.19 87 LEU A N 1
ATOM 670 C CA . LEU A 1 87 ? -19.434 -2.394 13.917 1.00 94.19 87 LEU A CA 1
ATOM 671 C C . LEU A 1 87 ? -18.037 -1.920 13.491 1.00 94.19 87 LEU A C 1
ATOM 673 O O . LEU A 1 87 ? -17.883 -1.371 12.400 1.00 94.19 87 LEU A O 1
ATOM 677 N N . ALA A 1 88 ? -17.028 -2.081 14.348 1.00 94.50 88 ALA A N 1
ATOM 678 C CA . ALA A 1 88 ? -15.675 -1.590 14.114 1.00 94.50 88 ALA A CA 1
ATOM 679 C C . ALA A 1 88 ? -14.854 -2.497 13.187 1.00 94.50 88 ALA A C 1
ATOM 681 O O . ALA A 1 88 ? -14.026 -1.986 12.435 1.00 94.50 88 ALA A O 1
ATOM 682 N N . ALA A 1 89 ? -15.104 -3.809 13.192 1.00 94.06 89 ALA A N 1
ATOM 683 C CA . ALA A 1 89 ? -14.390 -4.785 12.370 1.00 94.06 89 ALA A CA 1
ATOM 684 C C . ALA A 1 89 ? -14.344 -4.424 10.867 1.00 94.06 89 ALA A C 1
ATOM 686 O O . ALA A 1 89 ? -13.239 -4.295 10.334 1.00 94.06 89 ALA A O 1
ATOM 687 N N . PRO A 1 90 ? -15.474 -4.165 10.172 1.00 94.56 90 PRO A N 1
ATOM 688 C CA . PRO A 1 90 ? -15.432 -3.791 8.756 1.00 94.56 90 PRO A CA 1
ATOM 689 C C . PRO A 1 90 ? -14.800 -2.412 8.514 1.00 94.56 90 PRO A C 1
ATOM 691 O O . PRO A 1 90 ? -14.280 -2.155 7.432 1.00 94.56 90 PRO A O 1
ATOM 694 N N . LEU A 1 91 ? -14.826 -1.511 9.503 1.00 93.56 91 LEU A N 1
ATOM 695 C CA . LEU A 1 91 ? -14.180 -0.200 9.393 1.00 93.56 91 LEU A CA 1
ATOM 696 C C . LEU A 1 91 ? -12.659 -0.319 9.452 1.00 93.56 91 LEU A C 1
ATOM 698 O O . LEU A 1 91 ? -11.970 0.349 8.687 1.00 93.56 91 LEU A O 1
ATOM 702 N N . LEU A 1 92 ? -12.155 -1.159 10.358 1.00 94.12 92 LEU A N 1
ATOM 703 C CA . LEU A 1 92 ? -10.730 -1.431 10.484 1.00 94.12 92 LEU A CA 1
ATOM 704 C C . LEU A 1 92 ? -10.200 -2.168 9.251 1.00 94.12 92 LEU A C 1
ATOM 706 O O . LEU A 1 92 ? -9.152 -1.787 8.743 1.00 94.12 92 LEU A O 1
ATOM 710 N N . ALA A 1 93 ? -10.935 -3.163 8.745 1.00 92.38 93 ALA A N 1
ATOM 711 C CA . ALA A 1 93 ? -10.549 -3.905 7.544 1.00 92.38 93 ALA A CA 1
ATOM 712 C C . ALA A 1 93 ? -10.404 -2.982 6.322 1.00 92.38 93 ALA A C 1
ATOM 714 O O . ALA A 1 93 ? -9.358 -2.975 5.682 1.00 92.38 93 ALA A O 1
ATOM 715 N N . ALA A 1 94 ? -11.400 -2.127 6.062 1.00 91.75 94 ALA A N 1
ATOM 716 C CA . ALA A 1 94 ? -11.345 -1.177 4.951 1.00 91.75 94 ALA A CA 1
ATOM 717 C C . ALA A 1 94 ? -10.175 -0.181 5.076 1.00 91.75 94 ALA A C 1
ATOM 719 O O . ALA A 1 94 ? -9.565 0.194 4.077 1.00 91.75 94 ALA A O 1
ATOM 720 N N . GLU A 1 95 ? -9.845 0.247 6.299 1.00 91.69 95 GLU A N 1
ATOM 721 C CA . GLU A 1 95 ? -8.708 1.141 6.534 1.00 91.69 95 GLU A CA 1
ATOM 722 C C . GLU A 1 95 ? -7.364 0.428 6.320 1.00 91.69 95 GLU A C 1
ATOM 724 O O . GLU A 1 95 ? -6.456 0.990 5.714 1.00 91.69 95 GLU A O 1
ATOM 729 N N . GLN A 1 96 ? -7.244 -0.829 6.753 1.00 89.50 96 GLN A N 1
ATOM 730 C CA . GLN A 1 96 ? -6.057 -1.651 6.512 1.00 89.50 96 GLN A CA 1
ATOM 731 C C . GLN A 1 96 ? -5.860 -1.955 5.025 1.00 89.50 96 GLN A C 1
ATOM 733 O O . GLN A 1 96 ? -4.733 -1.912 4.540 1.00 89.50 96 GLN A O 1
ATOM 738 N N . GLU A 1 97 ? -6.939 -2.236 4.293 1.00 89.00 97 GLU A N 1
ATOM 739 C CA . GLU A 1 97 ? -6.907 -2.420 2.840 1.00 89.00 97 GLU A CA 1
ATOM 740 C C . GLU A 1 97 ? -6.451 -1.148 2.130 1.00 89.00 97 GLU A C 1
ATOM 742 O O . GLU A 1 97 ? -5.598 -1.220 1.247 1.00 89.00 97 GLU A O 1
ATOM 747 N N . ARG A 1 98 ? -6.959 0.016 2.551 1.00 89.38 98 ARG A N 1
ATOM 748 C CA . ARG A 1 98 ? -6.526 1.318 2.035 1.00 89.38 98 ARG A CA 1
ATOM 749 C C . ARG A 1 98 ? -5.039 1.553 2.287 1.00 89.38 98 ARG A C 1
ATOM 751 O O . ARG A 1 98 ? -4.317 1.852 1.343 1.00 89.38 98 ARG A O 1
ATOM 758 N N . GLU A 1 99 ? -4.564 1.365 3.520 1.00 85.62 99 GLU A N 1
ATOM 759 C CA . GLU A 1 99 ? -3.138 1.505 3.846 1.00 85.62 99 GLU A CA 1
ATOM 760 C C . GLU A 1 99 ? -2.267 0.515 3.062 1.00 85.62 99 GLU A C 1
ATOM 762 O O . GLU A 1 99 ? -1.181 0.868 2.604 1.00 85.62 99 GLU A O 1
ATOM 767 N N . LEU A 1 100 ? -2.715 -0.734 2.903 1.00 76.81 100 LEU A N 1
ATOM 768 C CA . LEU A 1 100 ? -1.993 -1.743 2.133 1.00 76.81 100 LEU A CA 1
ATOM 769 C C . LEU A 1 100 ? -1.944 -1.374 0.648 1.00 76.81 100 LEU A C 1
ATOM 771 O O . LEU A 1 100 ? -0.896 -1.532 0.027 1.00 76.81 100 LEU A O 1
ATOM 775 N N . ALA A 1 101 ? -3.050 -0.883 0.088 1.00 74.12 101 ALA A N 1
ATOM 776 C CA . ALA A 1 101 ? -3.126 -0.421 -1.291 1.00 74.12 101 ALA A CA 1
ATOM 777 C C . ALA A 1 101 ? -2.208 0.785 -1.522 1.00 74.12 101 ALA A C 1
ATOM 779 O O . ALA A 1 101 ? -1.441 0.775 -2.478 1.00 74.12 101 ALA A O 1
ATOM 780 N N . GLU A 1 102 ? -2.214 1.770 -0.617 1.00 81.31 102 GLU A N 1
ATOM 781 C CA . GLU A 1 102 ? -1.301 2.919 -0.652 1.00 81.31 102 GLU A CA 1
ATOM 782 C C . GLU A 1 102 ? 0.165 2.463 -0.586 1.00 81.31 102 GLU A C 1
ATOM 784 O O . GLU A 1 102 ? 0.970 2.861 -1.425 1.00 81.31 102 GLU A O 1
ATOM 789 N N . ARG A 1 103 ? 0.513 1.557 0.341 1.00 75.00 103 ARG A N 1
ATOM 790 C CA . ARG A 1 103 ? 1.877 1.008 0.439 1.00 75.00 103 ARG A CA 1
ATOM 791 C C . ARG A 1 103 ? 2.287 0.266 -0.828 1.00 75.00 103 ARG A C 1
ATOM 793 O O . ARG A 1 103 ? 3.361 0.539 -1.354 1.00 75.00 103 ARG A O 1
ATOM 800 N N . ARG A 1 104 ? 1.442 -0.638 -1.337 1.00 68.62 104 ARG A N 1
ATOM 801 C CA . ARG A 1 104 ? 1.717 -1.411 -2.561 1.00 68.62 104 ARG A CA 1
ATOM 802 C C . ARG A 1 104 ? 1.821 -0.529 -3.799 1.00 68.62 104 ARG A C 1
ATOM 804 O O . ARG A 1 104 ? 2.653 -0.805 -4.655 1.00 68.62 104 ARG A O 1
ATOM 811 N N . ALA A 1 105 ? 1.027 0.537 -3.881 1.00 71.00 105 ALA A N 1
ATOM 812 C CA . ALA A 1 105 ? 1.121 1.510 -4.965 1.00 71.00 105 ALA A CA 1
ATOM 813 C C . ALA A 1 105 ? 2.487 2.218 -4.997 1.00 71.00 105 ALA A C 1
ATOM 815 O O . ALA A 1 105 ? 2.917 2.660 -6.055 1.00 71.00 105 ALA A O 1
ATOM 816 N N . THR A 1 106 ? 3.177 2.292 -3.855 1.00 71.69 106 THR A N 1
ATOM 817 C CA . THR A 1 106 ? 4.508 2.908 -3.723 1.00 71.69 106 THR A CA 1
ATOM 818 C C . THR A 1 106 ? 5.662 1.909 -3.601 1.00 71.69 106 THR A C 1
ATOM 820 O O . THR A 1 106 ? 6.817 2.318 -3.548 1.00 71.69 106 THR A O 1
ATOM 823 N N . GLU A 1 107 ? 5.389 0.604 -3.513 1.00 67.19 107 GLU A N 1
ATOM 824 C CA . GLU A 1 107 ? 6.428 -0.405 -3.294 1.00 67.19 107 GLU A CA 1
ATOM 825 C C . GLU A 1 107 ? 7.230 -0.626 -4.579 1.00 67.19 107 GLU A C 1
ATOM 827 O O . GLU A 1 107 ? 6.676 -1.047 -5.594 1.00 67.19 107 GLU A O 1
ATOM 832 N N . ILE A 1 108 ? 8.537 -0.365 -4.527 1.00 57.00 108 ILE A N 1
ATOM 833 C CA . ILE A 1 108 ? 9.447 -0.573 -5.655 1.00 57.00 108 ILE A CA 1
ATOM 834 C C . ILE A 1 108 ? 10.183 -1.903 -5.478 1.00 57.00 108 ILE A C 1
ATOM 836 O O . ILE A 1 108 ? 10.743 -2.168 -4.412 1.00 57.00 108 ILE A O 1
ATOM 840 N N . ARG A 1 109 ? 10.200 -2.752 -6.512 1.00 48.62 109 ARG A N 1
ATOM 841 C CA . ARG A 1 109 ? 10.938 -4.032 -6.503 1.00 48.62 109 ARG A CA 1
ATOM 842 C C . ARG A 1 109 ? 11.762 -4.193 -7.758 1.00 48.62 109 ARG A C 1
ATOM 844 O O . ARG A 1 109 ? 11.172 -4.258 -8.824 1.00 48.62 109 ARG A O 1
ATOM 851 N N . VAL A 1 110 ? 13.074 -4.349 -7.616 1.00 53.97 110 VAL A N 1
ATOM 852 C CA . VAL A 1 110 ? 13.996 -4.577 -8.733 1.00 53.97 110 VAL A CA 1
ATOM 853 C C . VAL A 1 110 ? 14.472 -6.034 -8.727 1.00 53.97 110 VAL A C 1
ATOM 855 O O . VAL A 1 110 ? 15.036 -6.496 -7.735 1.00 53.97 110 VAL A O 1
ATOM 858 N N . LEU A 1 111 ? 14.259 -6.767 -9.821 1.00 49.00 111 LEU A N 1
ATOM 859 C CA . LEU A 1 111 ? 14.828 -8.095 -10.047 1.00 49.00 111 LEU A CA 1
ATOM 860 C C . LEU A 1 111 ? 16.080 -7.973 -10.928 1.00 49.00 111 LEU A C 1
ATOM 862 O O . LEU A 1 111 ? 15.976 -7.465 -12.051 1.00 49.00 111 LEU A O 1
ATOM 866 N N . PRO A 1 112 ? 17.252 -8.438 -10.459 1.00 52.97 112 PRO A N 1
ATOM 867 C CA . PRO A 1 112 ? 18.450 -8.451 -11.281 1.00 52.97 112 PRO A CA 1
ATOM 868 C C . PRO A 1 112 ? 18.285 -9.498 -12.387 1.00 52.97 112 PRO A C 1
ATOM 870 O O . PRO A 1 112 ? 18.074 -10.678 -12.103 1.00 52.97 112 PRO A O 1
ATOM 873 N N . LEU A 1 113 ? 18.396 -9.083 -13.650 1.00 60.56 113 LEU A N 1
ATOM 874 C CA . LEU A 1 113 ? 18.624 -10.035 -14.732 1.00 60.56 113 LEU A CA 1
ATOM 875 C C . LEU A 1 113 ? 20.110 -10.389 -14.684 1.00 60.56 113 LEU A C 1
ATOM 877 O O . LEU A 1 113 ? 20.962 -9.507 -14.778 1.00 60.56 113 LEU A O 1
ATOM 881 N N . VAL A 1 114 ? 20.421 -11.668 -14.459 1.00 58.81 114 VAL A N 1
ATOM 882 C CA . VAL A 1 114 ? 21.802 -12.164 -14.459 1.00 58.81 114 VAL A CA 1
ATOM 883 C C . VAL A 1 114 ? 22.441 -11.766 -15.791 1.00 58.81 114 VAL A C 1
ATOM 885 O O . VAL A 1 114 ? 21.961 -12.214 -16.835 1.00 58.81 114 VAL A O 1
ATOM 888 N N . PRO A 1 115 ? 23.504 -10.941 -15.797 1.00 53.47 115 PRO A N 1
ATOM 889 C CA . PRO A 1 115 ? 24.207 -10.649 -17.029 1.00 53.47 115 PRO A CA 1
ATOM 890 C C . PRO A 1 115 ? 24.816 -11.951 -17.536 1.00 53.47 115 PRO A C 1
ATOM 892 O O . PRO A 1 115 ? 25.559 -12.609 -16.800 1.00 53.47 115 PRO A O 1
ATOM 895 N N . ILE A 1 116 ? 24.590 -12.297 -18.802 1.00 47.59 116 ILE A N 1
ATOM 896 C CA . ILE A 1 116 ? 25.558 -13.141 -19.500 1.00 47.59 116 ILE A CA 1
ATOM 897 C C . ILE A 1 116 ? 26.806 -12.266 -19.630 1.00 47.59 116 ILE A C 1
ATOM 899 O O . ILE A 1 116 ? 26.918 -11.457 -20.549 1.00 47.59 116 ILE A O 1
ATOM 903 N N . ARG A 1 117 ? 27.723 -12.345 -18.657 1.00 48.28 117 ARG A N 1
ATOM 904 C CA . ARG A 1 117 ? 29.060 -11.777 -18.838 1.00 48.28 117 ARG A CA 1
ATOM 905 C C . ARG A 1 117 ? 29.692 -12.536 -20.004 1.00 48.28 117 ARG A C 1
ATOM 907 O O . ARG A 1 117 ? 29.787 -13.761 -19.915 1.00 48.28 117 ARG A O 1
ATOM 914 N N . PRO A 1 118 ? 30.148 -11.858 -21.067 1.00 44.41 118 PRO A N 1
ATOM 915 C CA . PRO A 1 118 ? 31.122 -12.471 -21.947 1.00 44.41 118 PRO A CA 1
ATOM 916 C C . PRO A 1 118 ? 32.317 -12.867 -21.077 1.00 44.41 118 PRO A C 1
ATOM 918 O O . PRO A 1 118 ? 32.795 -12.062 -20.272 1.00 44.41 118 PRO A O 1
ATOM 921 N N . VAL A 1 119 ? 32.747 -14.120 -21.195 1.00 45.00 119 VAL A N 1
ATO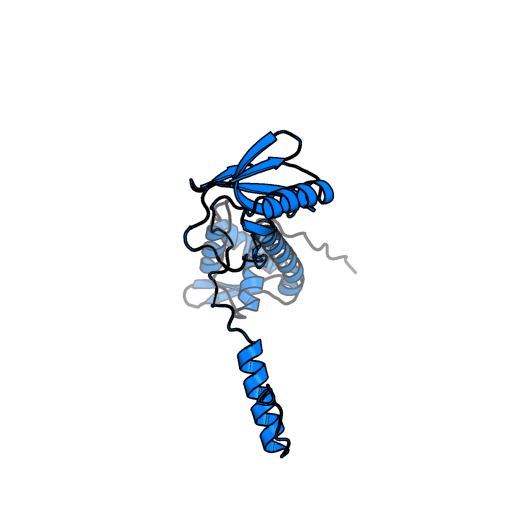M 922 C CA . VAL A 1 119 ? 34.036 -14.554 -20.662 1.00 45.00 119 VAL A CA 1
ATOM 923 C C . VAL A 1 119 ? 35.105 -13.647 -21.278 1.00 45.00 119 VAL A C 1
ATOM 925 O O . VAL A 1 119 ? 35.190 -13.526 -22.496 1.00 45.00 119 VAL A O 1
ATOM 928 N N . ASP A 1 120 ? 35.857 -12.993 -20.398 1.00 49.09 120 ASP A N 1
ATOM 929 C CA . ASP A 1 120 ? 37.092 -12.249 -20.643 1.00 49.09 120 ASP A CA 1
ATOM 930 C C . ASP A 1 120 ? 37.052 -11.028 -21.576 1.00 49.09 120 ASP A C 1
ATOM 932 O O . ASP A 1 120 ? 37.344 -11.102 -22.763 1.00 49.09 120 ASP A O 1
ATOM 936 N N . THR A 1 121 ? 36.920 -9.849 -20.962 1.00 39.50 121 THR A N 1
ATOM 937 C CA . THR A 1 121 ? 37.920 -8.777 -21.122 1.00 39.50 121 THR A CA 1
ATOM 938 C C . THR A 1 121 ? 38.026 -8.031 -19.798 1.00 39.50 121 THR A C 1
ATOM 940 O O . THR A 1 121 ? 37.030 -7.497 -19.308 1.00 39.50 121 THR A O 1
ATOM 943 N N . GLY A 1 122 ? 39.217 -8.042 -19.199 1.00 49.25 122 GLY A N 1
ATOM 944 C CA . GLY A 1 122 ? 39.527 -7.272 -18.000 1.00 49.25 122 GLY A CA 1
ATOM 945 C C . GLY A 1 122 ? 39.194 -5.788 -18.167 1.00 49.25 122 GLY A C 1
ATOM 946 O O . GLY A 1 122 ? 39.286 -5.242 -19.262 1.00 49.25 122 GLY A O 1
ATOM 947 N N . ASP A 1 123 ? 38.825 -5.177 -17.044 1.00 46.56 123 ASP A N 1
ATOM 948 C CA . ASP A 1 123 ? 38.502 -3.763 -16.850 1.00 46.56 123 ASP A CA 1
ATOM 949 C C . ASP A 1 123 ? 37.221 -3.238 -17.512 1.00 46.56 123 ASP A C 1
ATOM 951 O O . ASP A 1 123 ? 37.180 -2.889 -18.687 1.00 46.56 123 ASP A O 1
ATOM 955 N N . SER A 1 124 ? 36.187 -3.024 -16.691 1.00 46.75 124 SER A N 1
ATOM 956 C CA . SER A 1 124 ? 35.621 -1.684 -16.436 1.00 46.75 124 SER A CA 1
ATOM 957 C C . SER A 1 124 ? 34.301 -1.796 -15.672 1.00 46.75 124 SER A C 1
ATOM 959 O O . SER A 1 124 ? 33.409 -2.554 -16.051 1.00 46.75 124 SER A O 1
ATOM 961 N N . ARG A 1 125 ? 34.112 -0.973 -14.632 1.00 52.03 125 ARG A N 1
ATOM 962 C CA . ARG A 1 125 ? 32.757 -0.518 -14.276 1.00 52.03 125 ARG A CA 1
ATOM 963 C C . ARG A 1 125 ? 32.143 0.031 -15.566 1.00 52.03 125 ARG A C 1
ATOM 965 O O . ARG A 1 125 ? 32.689 0.983 -16.117 1.00 52.03 125 ARG A O 1
ATOM 972 N N . ALA A 1 126 ? 31.105 -0.617 -16.088 1.00 60.06 126 ALA A N 1
ATOM 973 C CA . ALA A 1 126 ? 30.530 -0.266 -17.380 1.00 60.06 126 ALA A CA 1
ATOM 974 C C . ALA A 1 126 ? 30.042 1.192 -17.342 1.00 60.06 126 ALA A C 1
ATOM 976 O O . ALA A 1 126 ? 29.089 1.512 -16.636 1.00 60.06 126 ALA A O 1
ATOM 977 N N . GLY A 1 127 ? 30.750 2.079 -18.045 1.00 78.25 127 GLY A N 1
ATOM 978 C CA . GLY A 1 127 ? 30.333 3.466 -18.238 1.00 78.25 127 GLY A CA 1
ATOM 979 C C . GLY A 1 127 ? 29.068 3.562 -19.091 1.00 78.25 127 GLY A C 1
ATOM 980 O O . GLY A 1 127 ? 28.553 2.545 -19.561 1.00 78.25 127 GLY A O 1
ATOM 981 N N . ASP A 1 128 ? 28.581 4.784 -19.310 1.00 88.19 128 ASP A N 1
ATOM 982 C CA . ASP A 1 128 ? 27.416 5.014 -20.166 1.00 88.19 128 ASP A CA 1
ATOM 983 C C . ASP A 1 128 ? 27.661 4.477 -21.577 1.00 88.19 128 ASP A C 1
ATOM 985 O O . ASP A 1 128 ? 28.650 4.823 -22.228 1.00 88.19 128 ASP A O 1
ATOM 989 N N . ARG A 1 129 ? 26.740 3.641 -22.056 1.00 90.00 129 ARG A N 1
ATOM 990 C CA . ARG A 1 129 ? 26.777 3.063 -23.398 1.00 90.0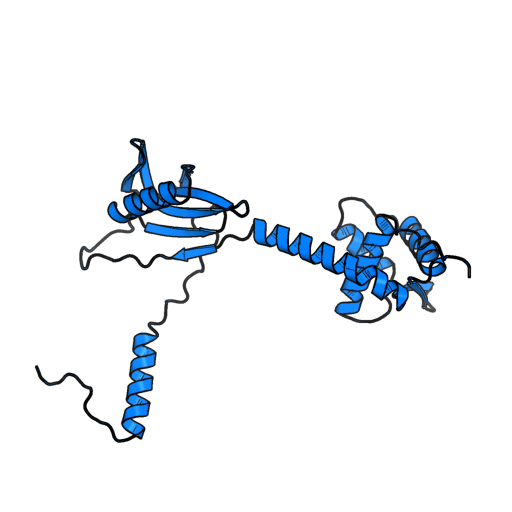0 129 ARG A CA 1
ATOM 991 C C . ARG A 1 129 ? 25.667 3.660 -24.259 1.00 90.00 129 ARG A C 1
ATOM 993 O O . ARG A 1 129 ? 24.588 3.963 -23.740 1.00 90.00 129 ARG A O 1
ATOM 1000 N N . PRO A 1 130 ? 25.911 3.837 -25.566 1.00 93.69 130 PRO A N 1
ATOM 1001 C CA . PRO A 1 130 ? 24.893 4.312 -26.483 1.00 93.69 130 PRO A CA 1
ATOM 1002 C C . PRO A 1 130 ? 23.883 3.199 -26.783 1.00 93.69 130 PRO A C 1
ATOM 1004 O O . PRO A 1 130 ? 24.262 2.084 -27.135 1.00 93.69 130 PRO A O 1
ATOM 1007 N N . VAL A 1 131 ? 22.594 3.520 -26.721 1.00 93.81 131 VAL A N 1
ATOM 1008 C CA . VAL A 1 131 ? 21.502 2.653 -27.181 1.00 93.81 131 VAL A CA 1
ATOM 1009 C C . VAL A 1 131 ? 20.516 3.464 -28.009 1.00 93.81 131 VAL A C 1
ATOM 1011 O O . VAL A 1 131 ? 20.240 4.624 -27.703 1.00 93.81 131 VAL A O 1
ATOM 1014 N N . ARG A 1 132 ? 19.994 2.867 -29.083 1.00 94.56 132 ARG A N 1
ATOM 1015 C CA . ARG A 1 132 ? 19.008 3.505 -29.957 1.00 94.56 132 ARG A CA 1
ATOM 1016 C C . ARG A 1 132 ? 17.632 2.889 -29.735 1.00 94.56 132 ARG A C 1
ATOM 1018 O O . ARG A 1 132 ? 17.443 1.722 -30.064 1.00 94.56 132 ARG A O 1
ATOM 1025 N N . LEU A 1 133 ? 16.683 3.683 -29.248 1.00 93.44 133 LEU A N 1
ATOM 1026 C CA . LEU A 1 133 ? 15.282 3.293 -29.057 1.00 93.44 133 LEU A CA 1
ATOM 1027 C C . LEU A 1 133 ? 14.415 4.118 -30.008 1.00 93.44 133 LEU A C 1
ATOM 1029 O O . LEU A 1 133 ? 14.468 5.343 -29.955 1.00 93.44 133 LEU A O 1
ATOM 1033 N N . ASP A 1 134 ? 13.683 3.469 -30.915 1.00 85.38 134 ASP A N 1
ATOM 1034 C CA . ASP A 1 134 ? 12.783 4.111 -31.892 1.00 85.38 134 ASP A CA 1
ATOM 1035 C C . ASP A 1 134 ? 13.381 5.360 -32.574 1.00 85.38 134 ASP A C 1
ATOM 1037 O O . ASP A 1 134 ? 12.741 6.396 -32.729 1.00 85.38 134 ASP A O 1
ATOM 1041 N N . ASN A 1 135 ? 14.647 5.244 -32.991 1.00 87.62 135 ASN A N 1
ATOM 1042 C CA . ASN A 1 135 ? 15.484 6.279 -33.621 1.00 87.62 135 ASN A CA 1
ATOM 1043 C C . ASN A 1 135 ? 16.024 7.398 -32.715 1.00 87.62 135 ASN A C 1
ATOM 1045 O O . ASN A 1 135 ? 16.743 8.267 -33.212 1.00 87.62 135 ASN A O 1
ATOM 1049 N N . ILE A 1 136 ? 15.776 7.360 -31.408 1.00 94.06 136 ILE A N 1
ATOM 1050 C CA . ILE A 1 136 ? 16.387 8.268 -30.432 1.00 94.06 136 ILE A CA 1
ATOM 1051 C C . ILE A 1 136 ? 17.591 7.578 -29.791 1.00 94.06 136 ILE A C 1
ATOM 1053 O O . ILE A 1 136 ? 17.516 6.423 -29.374 1.00 94.06 136 ILE A O 1
ATOM 1057 N N . TRP A 1 137 ? 18.718 8.284 -29.726 1.00 95.12 137 TRP A N 1
ATOM 1058 C CA . TRP A 1 137 ? 19.914 7.810 -29.036 1.00 95.12 137 TRP A CA 1
ATOM 1059 C C . TRP A 1 137 ? 19.898 8.227 -27.569 1.00 95.12 137 TRP A C 1
ATOM 1061 O O . TRP A 1 137 ? 19.676 9.395 -27.253 1.00 95.12 137 TRP A O 1
ATOM 1071 N N . TYR A 1 138 ? 20.200 7.274 -26.695 1.00 94.69 138 TYR A N 1
ATOM 1072 C CA . TYR A 1 138 ? 20.361 7.472 -25.262 1.00 94.69 138 TYR A CA 1
ATOM 1073 C C . TYR A 1 138 ? 21.745 7.008 -24.823 1.00 94.69 138 TYR A C 1
ATOM 1075 O O . TYR A 1 138 ? 22.305 6.079 -25.401 1.00 94.69 138 TYR A O 1
ATOM 1083 N N . MET A 1 139 ? 22.268 7.646 -23.780 1.00 94.44 139 MET A N 1
ATOM 1084 C CA . MET A 1 139 ? 23.473 7.222 -23.073 1.00 94.44 139 MET A CA 1
ATOM 1085 C C . MET A 1 139 ? 23.050 6.699 -21.706 1.00 94.44 139 MET A C 1
ATOM 1087 O O . MET A 1 139 ? 22.512 7.467 -20.907 1.00 94.44 139 MET A O 1
ATOM 1091 N N . ALA A 1 140 ? 23.249 5.407 -21.459 1.00 93.62 140 ALA A N 1
ATOM 1092 C CA . ALA A 1 140 ? 22.817 4.774 -20.221 1.00 93.62 140 ALA A CA 1
ATOM 1093 C C . ALA A 1 140 ? 23.783 3.670 -19.781 1.00 93.62 140 ALA A C 1
ATOM 1095 O O . ALA A 1 140 ? 24.384 2.979 -20.602 1.00 93.62 140 ALA A O 1
ATOM 1096 N N . CYS A 1 141 ? 23.922 3.500 -18.473 1.00 90.38 141 CYS A N 1
ATOM 1097 C CA . CYS A 1 141 ? 24.621 2.385 -17.846 1.00 90.38 141 CYS A CA 1
ATOM 1098 C C . CYS A 1 141 ? 23.648 1.307 -17.345 1.00 90.38 141 CYS A C 1
ATOM 1100 O O . CYS A 1 141 ? 24.050 0.150 -17.209 1.00 90.38 141 CYS A O 1
ATOM 1102 N N . ARG A 1 142 ? 22.365 1.658 -17.152 1.00 90.56 142 ARG A N 1
ATOM 1103 C CA . ARG A 1 142 ? 21.300 0.724 -16.774 1.00 90.56 142 ARG A CA 1
ATOM 1104 C C . ARG A 1 142 ? 19.963 1.034 -17.456 1.00 90.56 142 ARG A C 1
ATOM 1106 O O . ARG A 1 142 ? 19.617 2.201 -17.619 1.00 90.56 142 ARG A O 1
ATOM 1113 N N . GLY A 1 143 ? 19.201 -0.000 -17.804 1.00 92.38 143 GLY A N 1
ATOM 1114 C CA . GLY A 1 143 ? 17.810 0.080 -18.249 1.00 92.38 143 GLY A CA 1
ATOM 1115 C C . GLY A 1 143 ? 16.884 -0.798 -17.404 1.00 92.38 143 GLY A C 1
ATOM 1116 O O . GLY A 1 143 ? 17.070 -2.009 -17.334 1.00 92.38 143 GLY A O 1
ATOM 1117 N N . ASP A 1 144 ? 15.860 -0.211 -16.793 1.00 92.94 144 ASP A N 1
ATOM 1118 C CA . ASP A 1 144 ? 14.878 -0.931 -15.980 1.00 92.94 144 ASP A CA 1
ATOM 1119 C C . ASP A 1 144 ? 13.534 -1.009 -16.721 1.00 92.94 144 ASP A C 1
ATOM 1121 O O . ASP A 1 144 ? 12.952 0.019 -17.072 1.00 92.94 144 ASP A O 1
ATOM 1125 N N . TYR A 1 145 ? 13.019 -2.217 -16.954 1.00 93.00 145 TYR A N 1
ATOM 1126 C CA . TYR A 1 145 ? 11.642 -2.426 -17.406 1.00 93.00 145 TYR A CA 1
ATOM 1127 C C . TYR A 1 145 ? 10.708 -2.173 -16.230 1.00 93.00 145 TYR A C 1
ATOM 1129 O O . TYR A 1 145 ? 10.706 -2.955 -15.282 1.00 93.00 145 TYR A O 1
ATOM 1137 N N . VAL A 1 146 ? 9.891 -1.127 -16.285 1.00 94.31 146 VAL A N 1
ATOM 1138 C CA . VAL A 1 146 ? 9.023 -0.729 -15.174 1.00 94.31 146 VAL A CA 1
ATOM 1139 C C . VAL A 1 146 ? 7.577 -1.152 -15.423 1.00 94.31 146 VAL A C 1
ATOM 1141 O O . VAL A 1 146 ? 7.004 -0.822 -16.458 1.00 94.31 146 VAL A O 1
ATOM 1144 N N . ILE A 1 147 ? 6.967 -1.833 -14.449 1.00 92.38 147 ILE A N 1
ATOM 1145 C CA . ILE A 1 147 ? 5.520 -2.098 -14.378 1.00 92.38 147 ILE A CA 1
ATOM 1146 C C . ILE A 1 147 ? 4.931 -1.228 -13.270 1.00 92.38 147 ILE A C 1
ATOM 1148 O O . ILE A 1 147 ? 5.249 -1.424 -12.095 1.00 92.38 147 ILE A O 1
ATOM 1152 N N . ARG A 1 148 ? 4.070 -0.271 -13.620 1.00 90.69 148 ARG A N 1
ATOM 1153 C CA . ARG A 1 148 ? 3.416 0.623 -12.656 1.00 90.69 148 ARG A CA 1
ATOM 1154 C C . ARG A 1 148 ? 2.202 -0.037 -12.005 1.00 90.69 148 ARG A C 1
ATOM 1156 O O . ARG A 1 148 ? 1.579 -0.932 -12.575 1.00 90.69 148 ARG A O 1
ATOM 1163 N N . ALA A 1 149 ? 1.817 0.452 -10.828 1.00 87.00 149 ALA A N 1
ATOM 1164 C CA . ALA A 1 149 ? 0.622 -0.006 -10.117 1.00 87.00 149 ALA A CA 1
ATOM 1165 C C . ALA A 1 149 ? -0.688 0.170 -10.915 1.00 87.00 149 ALA A C 1
ATOM 1167 O O . ALA A 1 149 ? -1.646 -0.562 -10.675 1.00 87.00 149 ALA A O 1
ATOM 1168 N N . ASP A 1 150 ? -0.731 1.108 -11.867 1.00 87.56 150 ASP A N 1
ATOM 1169 C CA . ASP A 1 150 ? -1.870 1.319 -12.772 1.00 87.56 150 ASP A CA 1
ATOM 1170 C C . ASP A 1 150 ? -1.895 0.358 -13.979 1.00 87.56 150 ASP A C 1
ATOM 1172 O O . ASP A 1 150 ? -2.826 0.401 -14.783 1.00 87.56 150 ASP A O 1
ATOM 1176 N N . GLY A 1 151 ? -0.900 -0.529 -14.097 1.00 87.56 151 GLY A N 1
ATOM 1177 C CA . GLY A 1 151 ? -0.764 -1.503 -15.178 1.00 87.56 151 GLY A CA 1
ATOM 1178 C C . GLY A 1 151 ? -0.051 -0.976 -16.426 1.00 87.56 151 GLY A C 1
ATOM 1179 O O . GLY A 1 151 ? 0.160 -1.749 -17.360 1.00 87.56 151 GLY A O 1
ATOM 1180 N N . THR A 1 152 ? 0.337 0.301 -16.460 1.00 94.56 152 THR A N 1
ATOM 1181 C CA . THR A 1 152 ? 1.156 0.850 -17.549 1.00 94.56 152 THR A CA 1
ATOM 1182 C C . THR A 1 152 ? 2.625 0.464 -17.391 1.00 94.56 152 THR A C 1
ATOM 1184 O O . THR A 1 152 ? 3.080 0.043 -16.322 1.00 94.56 152 THR A O 1
ATOM 1187 N N . THR A 1 153 ? 3.381 0.608 -18.477 1.00 95.62 153 THR A N 1
ATOM 1188 C CA . THR A 1 153 ? 4.801 0.262 -18.530 1.00 95.62 153 THR A CA 1
ATOM 1189 C C . THR A 1 153 ? 5.637 1.425 -19.042 1.00 95.62 153 THR A C 1
ATOM 1191 O O . THR A 1 153 ? 5.159 2.259 -19.807 1.00 95.62 153 THR A O 1
ATOM 1194 N N . CYS A 1 154 ? 6.899 1.476 -18.631 1.00 96.88 154 CYS A N 1
ATOM 1195 C CA . CYS A 1 154 ? 7.898 2.362 -19.220 1.00 96.88 154 CYS A CA 1
ATOM 1196 C C . CYS A 1 154 ? 9.288 1.742 -19.100 1.00 96.88 154 CYS A C 1
ATOM 1198 O O . CYS A 1 154 ? 9.491 0.769 -18.369 1.00 96.88 154 CYS A O 1
ATOM 1200 N N . LEU A 1 155 ? 10.254 2.314 -19.811 1.00 96.19 155 LEU A N 1
ATOM 1201 C CA . LEU A 1 155 ? 11.664 2.037 -19.572 1.00 96.19 155 LEU A CA 1
ATOM 1202 C C . LEU A 1 155 ? 12.243 3.152 -18.695 1.00 96.19 155 LEU A C 1
ATOM 1204 O O . LEU A 1 155 ? 12.018 4.325 -18.977 1.00 96.19 155 LEU A O 1
ATOM 1208 N N . GLN A 1 156 ? 13.026 2.818 -17.673 1.00 96.81 156 GLN A N 1
ATOM 1209 C CA . GLN A 1 156 ? 13.867 3.788 -16.970 1.00 96.81 156 GLN A CA 1
ATOM 1210 C C . GLN A 1 156 ? 15.327 3.594 -17.368 1.00 96.81 156 GLN A C 1
ATOM 1212 O O . GLN A 1 156 ? 15.955 2.603 -17.011 1.00 96.81 156 GLN A O 1
ATOM 1217 N N . LEU A 1 157 ? 15.867 4.553 -18.116 1.00 95.00 157 LEU A N 1
ATOM 1218 C CA . LEU A 1 157 ? 17.273 4.587 -18.504 1.00 95.00 157 LEU A CA 1
ATOM 1219 C C . LEU A 1 157 ? 18.062 5.458 -17.539 1.00 95.00 157 LEU A C 1
ATOM 1221 O O . LEU A 1 157 ? 17.797 6.657 -17.444 1.00 95.00 157 LEU A O 1
ATOM 1225 N N . TRP A 1 158 ? 19.051 4.868 -16.883 1.00 94.25 158 TRP A N 1
ATOM 1226 C CA . TRP A 1 158 ? 19.943 5.543 -15.952 1.00 94.25 158 TRP A CA 1
ATOM 1227 C C . TRP A 1 158 ? 21.313 5.736 -16.564 1.00 94.25 158 TRP A C 1
ATOM 1229 O O . TRP A 1 158 ? 21.862 4.809 -17.158 1.00 94.25 158 TRP A O 1
ATOM 1239 N N . ASN A 1 159 ? 21.883 6.918 -16.365 1.00 91.81 159 ASN A N 1
ATOM 1240 C CA . ASN A 1 159 ? 23.281 7.172 -16.677 1.00 91.81 159 ASN A CA 1
ATOM 1241 C C . ASN A 1 159 ? 24.168 7.128 -15.423 1.00 91.81 159 ASN A C 1
ATOM 1243 O O . ASN A 1 159 ? 23.691 7.120 -14.286 1.00 91.81 159 ASN A O 1
ATOM 1247 N N . THR A 1 160 ? 25.482 7.142 -15.625 1.00 88.00 160 THR A N 1
ATOM 1248 C CA . THR A 1 160 ? 26.482 7.133 -14.548 1.00 88.00 160 THR A CA 1
ATOM 1249 C C . THR A 1 160 ? 26.413 8.361 -13.636 1.00 88.00 160 THR A C 1
ATOM 1251 O O . THR A 1 160 ? 26.858 8.294 -12.491 1.00 88.00 160 THR A O 1
ATOM 1254 N N . ALA A 1 161 ? 25.809 9.461 -14.099 1.00 88.44 161 ALA A N 1
ATOM 1255 C CA . ALA A 1 161 ? 25.531 10.649 -13.293 1.00 88.44 161 ALA A CA 1
ATOM 1256 C C . ALA A 1 161 ? 24.278 10.505 -12.401 1.00 88.44 161 ALA A C 1
ATOM 1258 O O . ALA A 1 161 ? 23.947 11.431 -11.661 1.00 88.44 161 ALA A O 1
ATOM 1259 N N . GLY A 1 162 ? 23.573 9.369 -12.463 1.00 87.00 162 GLY A N 1
ATOM 1260 C CA . GLY A 1 162 ? 22.349 9.106 -11.705 1.00 87.00 162 GLY A CA 1
ATOM 1261 C C . GLY A 1 162 ? 21.109 9.812 -12.259 1.00 87.00 162 GLY A C 1
ATOM 1262 O O . GLY A 1 162 ? 20.102 9.911 -11.562 1.00 87.00 162 GLY A O 1
ATOM 1263 N N . GLN A 1 163 ? 21.163 10.321 -13.492 1.00 90.94 163 GLN A N 1
ATOM 1264 C CA . GLN A 1 163 ? 20.006 10.903 -14.168 1.00 90.94 163 GLN A CA 1
ATOM 1265 C C . GLN A 1 163 ? 19.177 9.800 -14.821 1.00 90.94 163 GLN A C 1
ATOM 1267 O O . GLN A 1 163 ? 19.731 8.860 -15.390 1.00 90.94 163 GLN A O 1
ATOM 1272 N N . VAL A 1 164 ? 17.854 9.957 -14.777 1.00 94.94 164 VAL A N 1
ATOM 1273 C CA . VAL A 1 164 ? 16.897 8.986 -15.315 1.00 94.94 164 VAL A CA 1
ATOM 1274 C C . VAL A 1 164 ? 16.058 9.583 -16.439 1.00 94.94 164 VAL A C 1
ATOM 1276 O O . VAL A 1 164 ? 15.449 10.645 -16.283 1.00 94.94 164 VAL A O 1
ATOM 1279 N N . THR A 1 165 ? 15.991 8.867 -17.559 1.00 95.94 165 THR A N 1
ATOM 1280 C CA . THR A 1 165 ? 15.089 9.151 -18.682 1.00 95.94 165 THR A CA 1
ATOM 1281 C C . THR A 1 165 ? 13.998 8.088 -18.752 1.00 95.94 165 THR A C 1
ATOM 1283 O O . THR A 1 165 ? 14.273 6.918 -18.500 1.00 95.94 165 THR A O 1
ATOM 1286 N N . ARG A 1 166 ? 12.765 8.493 -19.091 1.00 96.56 166 ARG A N 1
ATOM 1287 C CA . ARG A 1 166 ? 11.568 7.635 -19.051 1.00 96.56 166 ARG A CA 1
ATOM 1288 C C . ARG A 1 166 ? 10.871 7.526 -20.413 1.00 96.56 166 ARG A C 1
ATOM 1290 O O . ARG A 1 166 ? 9.895 8.240 -20.640 1.00 96.56 166 ARG A O 1
ATOM 1297 N N . PRO A 1 167 ? 11.368 6.709 -21.355 1.00 96.31 167 PRO A N 1
ATOM 1298 C CA . PRO A 1 167 ? 10.593 6.372 -22.543 1.00 96.31 167 PRO A CA 1
ATOM 1299 C C . PRO A 1 167 ? 9.295 5.636 -22.163 1.00 96.31 167 PRO A C 1
ATOM 1301 O O . PRO A 1 167 ? 9.337 4.565 -21.554 1.00 96.31 167 PRO A O 1
ATOM 1304 N N . GLU A 1 168 ? 8.145 6.216 -22.513 1.00 95.81 168 GLU A N 1
ATOM 1305 C CA . GLU A 1 168 ? 6.819 5.614 -22.312 1.00 95.81 168 GLU A CA 1
ATOM 1306 C C . GLU A 1 168 ? 6.465 4.691 -23.479 1.00 95.81 168 GLU A C 1
ATOM 1308 O O . GLU A 1 168 ? 6.570 5.096 -24.636 1.00 95.81 168 GLU A O 1
ATOM 1313 N N . GLY A 1 169 ? 5.995 3.480 -23.187 1.00 90.62 169 GLY A N 1
ATOM 1314 C CA . GLY A 1 169 ? 5.593 2.511 -24.204 1.00 90.62 169 GLY A CA 1
ATOM 1315 C C . GLY A 1 169 ? 4.741 1.396 -23.612 1.00 90.62 169 GLY A C 1
ATOM 1316 O O . GLY A 1 169 ? 4.754 1.166 -22.403 1.00 90.62 169 GLY A O 1
ATOM 1317 N N . ASP A 1 170 ? 3.993 0.687 -24.456 1.00 88.81 170 ASP A N 1
ATOM 1318 C CA . ASP A 1 170 ? 3.310 -0.531 -24.015 1.00 88.81 170 ASP A CA 1
ATOM 1319 C C . ASP A 1 170 ? 4.308 -1.652 -23.670 1.00 88.81 170 ASP A C 1
ATOM 1321 O O . ASP A 1 170 ? 5.512 -1.551 -23.920 1.00 88.81 170 ASP A O 1
ATOM 1325 N N . ALA A 1 171 ? 3.801 -2.739 -23.091 1.00 84.94 171 ALA A N 1
ATOM 1326 C CA . ALA A 1 171 ? 4.635 -3.825 -22.595 1.00 84.94 171 ALA A CA 1
ATOM 1327 C C . ALA A 1 171 ? 5.522 -4.463 -23.681 1.00 84.94 171 ALA A C 1
ATOM 1329 O O . ALA A 1 171 ? 6.663 -4.844 -23.416 1.00 84.94 171 ALA A O 1
ATOM 1330 N N . VAL A 1 172 ? 5.017 -4.566 -24.914 1.00 80.75 172 VAL A N 1
ATOM 1331 C CA . VAL A 1 172 ? 5.762 -5.151 -26.035 1.00 80.75 172 VAL A CA 1
ATOM 1332 C C . VAL A 1 172 ? 6.860 -4.189 -26.474 1.00 80.75 172 VAL A C 1
ATOM 1334 O O . VAL A 1 172 ? 8.010 -4.597 -26.631 1.00 80.75 172 VAL A O 1
ATOM 1337 N N . GLN A 1 173 ? 6.530 -2.907 -26.609 1.00 85.69 173 GLN A N 1
ATOM 1338 C CA . GLN A 1 173 ? 7.476 -1.870 -27.004 1.00 85.69 173 GLN A CA 1
ATOM 1339 C C . GLN A 1 173 ? 8.613 -1.711 -25.982 1.00 85.69 173 GLN A C 1
ATOM 1341 O O . GLN A 1 173 ? 9.788 -1.669 -26.354 1.00 85.69 173 GLN A O 1
ATOM 1346 N N . VAL A 1 174 ? 8.292 -1.693 -24.685 1.00 92.94 174 VAL A N 1
ATOM 1347 C CA . VAL A 1 174 ? 9.295 -1.595 -23.612 1.00 92.94 174 VAL A CA 1
ATOM 1348 C C . VAL A 1 174 ? 10.184 -2.841 -23.576 1.00 92.94 174 VAL A C 1
ATOM 1350 O O . VAL A 1 174 ? 11.387 -2.717 -23.355 1.00 92.94 174 VAL A O 1
ATOM 1353 N N . ALA A 1 175 ? 9.646 -4.034 -23.860 1.00 83.19 175 ALA A N 1
ATOM 1354 C CA . ALA A 1 175 ? 10.449 -5.255 -23.956 1.00 83.19 175 ALA A CA 1
ATOM 1355 C C . ALA A 1 175 ? 11.455 -5.195 -25.118 1.00 83.19 175 ALA A C 1
ATOM 1357 O O . ALA A 1 175 ? 12.616 -5.569 -24.945 1.00 83.19 175 ALA A O 1
ATOM 1358 N N . VAL A 1 176 ? 11.044 -4.668 -26.278 1.00 82.94 176 VAL A N 1
ATOM 1359 C CA . VAL A 1 176 ? 11.940 -4.439 -27.426 1.00 82.94 176 VAL A CA 1
ATOM 1360 C C . VAL A 1 176 ? 13.061 -3.465 -27.056 1.00 82.94 176 VAL A C 1
ATOM 1362 O O . VAL A 1 176 ? 14.227 -3.713 -27.364 1.00 82.94 176 VAL A O 1
ATOM 1365 N N . TRP A 1 177 ? 12.744 -2.377 -26.353 1.00 95.38 177 TRP A N 1
ATOM 1366 C CA . TRP A 1 177 ? 13.758 -1.427 -25.900 1.00 95.38 177 TRP A CA 1
ATOM 1367 C C . TRP A 1 177 ? 14.703 -2.003 -24.844 1.00 95.38 177 TRP A C 1
ATOM 1369 O O . TRP A 1 177 ? 15.904 -1.731 -24.885 1.00 95.38 177 TRP A O 1
ATOM 1379 N N . LEU A 1 178 ? 14.192 -2.822 -23.923 1.00 92.25 178 LEU A N 1
ATOM 1380 C CA . LEU A 1 178 ? 15.017 -3.512 -22.934 1.00 92.25 178 LEU A CA 1
ATOM 1381 C C . LEU A 1 178 ? 15.988 -4.487 -23.614 1.00 92.25 178 LEU A C 1
ATOM 1383 O O . LEU A 1 178 ? 17.163 -4.520 -23.253 1.00 92.25 178 LEU A O 1
ATOM 1387 N N . GLN A 1 179 ? 15.536 -5.219 -24.637 1.00 83.88 179 GLN A N 1
ATOM 1388 C CA . GLN A 1 179 ? 16.405 -6.074 -25.449 1.00 83.88 179 GLN A CA 1
ATOM 1389 C C . GLN A 1 179 ? 17.505 -5.254 -26.137 1.00 83.88 179 GLN A C 1
ATOM 1391 O O . GLN A 1 179 ? 18.670 -5.629 -26.075 1.00 83.88 179 GLN A O 1
ATOM 1396 N N . ALA A 1 180 ? 17.174 -4.093 -26.711 1.00 86.25 180 ALA A N 1
ATOM 1397 C CA . ALA A 1 180 ? 18.175 -3.209 -27.311 1.00 86.25 180 ALA A CA 1
ATOM 1398 C C . ALA A 1 180 ? 19.221 -2.720 -26.289 1.00 86.25 180 ALA A C 1
ATOM 1400 O O . ALA A 1 180 ? 20.400 -2.591 -26.623 1.00 86.25 180 ALA A O 1
ATOM 1401 N N . CYS A 1 181 ? 18.816 -2.479 -25.037 1.00 91.00 181 CYS A N 1
ATOM 1402 C CA . CYS A 1 181 ? 19.742 -2.158 -23.948 1.00 91.00 181 CYS A CA 1
ATOM 1403 C C . CYS A 1 181 ? 20.658 -3.347 -23.631 1.00 91.00 181 CYS A C 1
ATOM 1405 O O . CYS A 1 181 ? 21.877 -3.186 -23.565 1.00 91.00 181 CYS A O 1
ATOM 1407 N N . HIS A 1 182 ? 20.082 -4.542 -23.494 1.00 84.19 182 HIS A N 1
ATOM 1408 C CA . HIS A 1 182 ? 20.833 -5.774 -23.268 1.00 84.19 182 HIS A CA 1
ATOM 1409 C C . HIS A 1 182 ? 21.861 -6.029 -24.384 1.00 84.19 182 HIS A C 1
ATOM 1411 O O . HIS A 1 182 ? 23.023 -6.307 -24.099 1.00 84.19 182 HIS A O 1
ATOM 1417 N N . ASP A 1 183 ? 21.472 -5.857 -25.647 1.00 80.81 183 ASP A N 1
ATOM 1418 C CA . ASP A 1 183 ? 22.345 -6.065 -26.809 1.00 80.81 183 ASP A CA 1
ATOM 1419 C C . ASP A 1 183 ? 23.469 -5.017 -26.895 1.00 80.81 183 ASP A C 1
ATOM 1421 O O . ASP A 1 183 ? 24.571 -5.315 -27.355 1.00 80.81 183 ASP A O 1
ATOM 1425 N N . ALA A 1 184 ? 23.235 -3.802 -26.383 1.00 83.69 184 ALA A N 1
ATOM 1426 C CA . ALA A 1 184 ? 24.267 -2.780 -26.180 1.00 83.69 184 ALA A CA 1
ATOM 1427 C C . ALA A 1 184 ? 25.178 -3.073 -24.961 1.00 83.69 184 ALA A C 1
ATOM 1429 O O . ALA A 1 184 ? 26.139 -2.344 -24.683 1.00 83.69 184 ALA A O 1
ATOM 1430 N N . GLY A 1 185 ? 24.893 -4.142 -24.212 1.00 82.06 185 GLY A N 1
ATOM 1431 C CA . GLY A 1 185 ? 25.573 -4.529 -22.978 1.00 82.06 185 GLY A CA 1
ATOM 1432 C C . GLY A 1 185 ? 25.359 -3.542 -21.828 1.00 82.06 185 GLY A C 1
ATOM 1433 O O . GLY A 1 185 ? 26.235 -3.388 -20.976 1.00 82.06 185 GLY A O 1
ATOM 1434 N N . ILE A 1 186 ? 24.225 -2.843 -21.835 1.00 87.38 186 ILE A N 1
ATOM 1435 C CA . ILE A 1 186 ? 23.728 -2.046 -20.711 1.00 87.38 186 ILE A CA 1
ATOM 1436 C C . ILE A 1 186 ? 23.150 -3.013 -19.675 1.00 87.38 186 ILE A C 1
ATOM 1438 O O . ILE A 1 186 ? 22.520 -4.008 -20.034 1.00 87.38 186 ILE A O 1
ATOM 1442 N N . GLU A 1 187 ? 23.360 -2.737 -18.387 1.00 85.75 187 GLU A N 1
ATOM 1443 C CA . GLU A 1 187 ? 22.751 -3.547 -17.333 1.00 85.75 187 GLU A CA 1
ATOM 1444 C C . GLU A 1 187 ? 21.226 -3.429 -17.413 1.00 85.75 187 GLU A C 1
ATOM 1446 O O . GLU A 1 187 ? 20.690 -2.326 -17.387 1.00 85.75 187 GLU A O 1
ATOM 1451 N N . VAL A 1 188 ? 20.512 -4.549 -17.508 1.00 87.31 188 VAL A N 1
ATOM 1452 C CA . VAL A 1 188 ? 19.047 -4.543 -17.594 1.00 87.31 188 VAL A CA 1
ATOM 1453 C C . VAL A 1 188 ? 18.413 -5.153 -16.355 1.00 87.31 188 VAL A C 1
ATOM 1455 O O . VAL A 1 188 ? 18.929 -6.122 -15.797 1.00 87.31 188 VAL A O 1
ATOM 1458 N N . ARG A 1 189 ? 17.285 -4.600 -15.909 1.00 87.81 189 ARG A N 1
ATOM 1459 C CA . ARG A 1 189 ? 16.531 -5.115 -14.756 1.00 87.81 189 ARG A CA 1
ATOM 1460 C C . ARG A 1 189 ? 15.030 -5.047 -15.014 1.00 87.81 189 ARG A C 1
ATOM 1462 O O . ARG A 1 189 ? 14.575 -4.340 -15.910 1.00 87.81 189 ARG A O 1
ATOM 1469 N N . LEU A 1 190 ? 14.257 -5.770 -14.210 1.00 88.25 190 LEU A N 1
ATOM 1470 C CA . LEU A 1 190 ? 12.806 -5.592 -14.127 1.00 88.25 190 LEU A CA 1
ATOM 1471 C C . LEU A 1 190 ? 12.466 -4.888 -12.818 1.00 88.25 190 LEU A C 1
ATOM 1473 O O . LEU A 1 190 ? 12.984 -5.269 -11.774 1.00 88.25 190 LEU A O 1
ATOM 1477 N N . GLN A 1 191 ? 11.588 -3.894 -12.871 1.00 88.06 191 GLN A N 1
ATOM 1478 C CA . GLN A 1 191 ? 11.201 -3.055 -11.750 1.00 88.06 191 GLN A CA 1
ATOM 1479 C C . GLN A 1 191 ? 9.673 -2.965 -11.618 1.00 88.06 191 GLN A C 1
ATOM 1481 O O . GLN A 1 191 ? 8.953 -2.791 -12.599 1.00 88.06 191 GLN A O 1
ATOM 1486 N N . ILE A 1 192 ? 9.161 -3.057 -10.394 1.00 87.81 192 ILE A N 1
ATOM 1487 C CA . ILE A 1 192 ? 7.790 -2.651 -10.059 1.00 87.81 192 ILE A CA 1
ATOM 1488 C C . ILE A 1 192 ? 7.830 -1.200 -9.594 1.00 87.81 192 ILE A C 1
ATOM 1490 O O . ILE A 1 192 ? 8.652 -0.887 -8.741 1.00 87.81 192 ILE A O 1
ATOM 1494 N N . ASN A 1 193 ? 6.943 -0.358 -10.129 1.00 89.50 193 ASN A N 1
ATOM 1495 C CA . ASN A 1 193 ? 6.880 1.095 -9.932 1.00 89.50 193 ASN A CA 1
ATOM 1496 C C . ASN A 1 193 ? 8.161 1.844 -10.340 1.00 89.50 193 ASN A C 1
ATOM 1498 O O . ASN A 1 193 ? 9.193 1.248 -10.618 1.00 89.50 193 ASN A O 1
ATOM 1502 N N . GLU A 1 194 ? 8.090 3.166 -10.463 1.00 88.88 194 GLU A N 1
ATOM 1503 C CA . GLU A 1 194 ? 9.244 3.987 -10.846 1.00 88.88 194 GLU A CA 1
ATOM 1504 C C . GLU A 1 194 ? 10.167 4.263 -9.659 1.00 88.88 194 GLU A C 1
ATOM 1506 O O . GLU A 1 194 ? 9.691 4.563 -8.568 1.00 88.88 194 GLU A O 1
ATOM 1511 N N . SER A 1 195 ? 11.478 4.244 -9.896 1.00 86.38 195 SER A N 1
ATOM 1512 C CA . SER A 1 195 ? 12.489 4.703 -8.945 1.00 86.38 195 SER A CA 1
ATOM 1513 C C . SER A 1 195 ? 12.954 6.120 -9.283 1.00 86.38 195 SER A C 1
ATOM 1515 O O . SER A 1 195 ? 12.901 6.574 -10.436 1.00 86.38 195 SER A O 1
ATOM 1517 N N . HIS A 1 196 ? 13.391 6.851 -8.258 1.00 85.69 196 HIS A N 1
ATOM 1518 C CA . HIS A 1 196 ? 13.918 8.212 -8.376 1.00 85.69 196 HIS A CA 1
ATOM 1519 C C . HIS A 1 196 ? 15.377 8.322 -7.929 1.00 85.69 196 HIS A C 1
ATOM 1521 O O . HIS A 1 196 ? 16.013 9.341 -8.204 1.00 85.69 196 HIS A O 1
ATOM 1527 N N . ALA A 1 197 ? 15.934 7.265 -7.334 1.00 83.06 197 ALA A N 1
ATOM 1528 C CA . ALA A 1 197 ? 17.368 7.110 -7.127 1.00 83.06 197 ALA A CA 1
ATOM 1529 C C . ALA A 1 197 ? 17.887 5.784 -7.717 1.00 83.06 197 ALA A C 1
ATOM 1531 O O . ALA A 1 197 ? 17.168 4.785 -7.688 1.00 83.06 197 ALA A O 1
ATOM 1532 N N . PRO A 1 198 ? 19.147 5.729 -8.196 1.00 71.88 198 PRO A N 1
ATOM 1533 C CA . PRO A 1 198 ? 19.676 4.548 -8.873 1.00 71.88 198 PRO A CA 1
ATOM 1534 C C . PRO A 1 198 ? 19.561 3.257 -8.050 1.00 71.88 198 PRO A C 1
ATOM 1536 O O . PRO A 1 198 ? 19.157 2.235 -8.583 1.00 71.88 198 PRO A O 1
ATOM 1539 N N . GLU A 1 199 ? 19.868 3.270 -6.755 1.00 69.75 199 GLU A N 1
ATOM 1540 C CA . GLU A 1 199 ? 19.856 2.049 -5.925 1.00 69.75 199 GLU A CA 1
ATOM 1541 C C . GLU A 1 199 ? 18.543 1.836 -5.151 1.00 69.75 199 GLU A C 1
ATOM 1543 O O . GLU A 1 199 ? 18.449 0.968 -4.282 1.00 69.75 199 GLU A O 1
ATOM 1548 N N . GLU A 1 200 ? 17.516 2.638 -5.428 1.00 71.50 200 GLU A N 1
ATOM 1549 C CA . GLU A 1 200 ? 16.227 2.533 -4.751 1.00 71.50 200 GLU A CA 1
ATOM 1550 C C . GLU A 1 200 ? 15.529 1.212 -5.107 1.00 71.50 200 GLU A C 1
ATOM 1552 O O . GLU A 1 200 ? 15.326 0.889 -6.273 1.00 71.50 200 GLU A O 1
ATOM 1557 N N . GLY A 1 201 ? 15.178 0.419 -4.092 1.00 58.16 201 GLY A N 1
ATOM 1558 C CA . GLY A 1 201 ? 14.534 -0.884 -4.291 1.00 58.16 201 GLY A CA 1
ATOM 1559 C C . GLY A 1 201 ? 15.480 -2.026 -4.690 1.00 58.16 201 GLY A C 1
ATOM 1560 O O . GLY A 1 201 ? 15.017 -3.162 -4.824 1.00 58.16 201 GLY A O 1
ATOM 1561 N N . CYS A 1 202 ? 16.790 -1.775 -4.822 1.00 59.91 202 CYS A N 1
ATOM 1562 C CA . CYS A 1 202 ? 17.791 -2.835 -4.925 1.00 59.91 202 CYS A CA 1
ATOM 1563 C C . CYS A 1 202 ? 17.866 -3.618 -3.611 1.00 59.91 202 CYS A C 1
ATOM 1565 O O . CYS A 1 202 ? 18.136 -3.060 -2.546 1.00 59.91 202 CYS A O 1
ATOM 1567 N N . ILE A 1 203 ? 17.703 -4.937 -3.680 1.00 56.78 203 ILE A N 1
ATOM 1568 C CA . ILE A 1 203 ? 18.102 -5.807 -2.576 1.00 56.78 203 ILE A CA 1
ATOM 1569 C C . ILE A 1 203 ? 19.628 -5.856 -2.614 1.00 56.78 203 ILE A C 1
ATOM 1571 O O . ILE A 1 203 ? 20.198 -6.461 -3.520 1.00 56.78 203 ILE A O 1
ATOM 1575 N N . SER A 1 204 ? 20.295 -5.204 -1.656 1.00 47.75 204 SER A N 1
ATOM 1576 C CA . SER A 1 204 ? 21.733 -5.365 -1.436 1.00 47.75 204 SER A CA 1
ATOM 1577 C C . SER A 1 204 ? 22.016 -6.857 -1.342 1.00 47.75 204 SER A C 1
ATOM 1579 O O . SER A 1 204 ? 21.570 -7.507 -0.395 1.00 47.75 204 SER A O 1
ATOM 1581 N N . GLY A 1 205 ? 22.675 -7.411 -2.359 1.00 43.38 205 GLY A N 1
ATOM 1582 C CA . GLY A 1 205 ? 22.892 -8.842 -2.456 1.00 43.38 205 GLY A CA 1
ATOM 1583 C C . GLY A 1 205 ? 23.503 -9.371 -1.164 1.00 43.38 205 GLY A C 1
ATOM 1584 O O . GLY A 1 205 ? 24.649 -9.072 -0.836 1.00 43.38 205 GLY A O 1
ATOM 1585 N N . THR A 1 206 ? 22.768 -10.241 -0.468 1.00 34.00 206 THR A N 1
ATOM 1586 C CA . THR A 1 206 ? 23.448 -11.445 -0.008 1.00 34.00 206 THR A CA 1
ATOM 1587 C C . THR A 1 206 ? 24.008 -12.038 -1.287 1.00 34.00 206 THR A C 1
ATOM 1589 O O . THR A 1 206 ? 23.254 -12.243 -2.240 1.00 34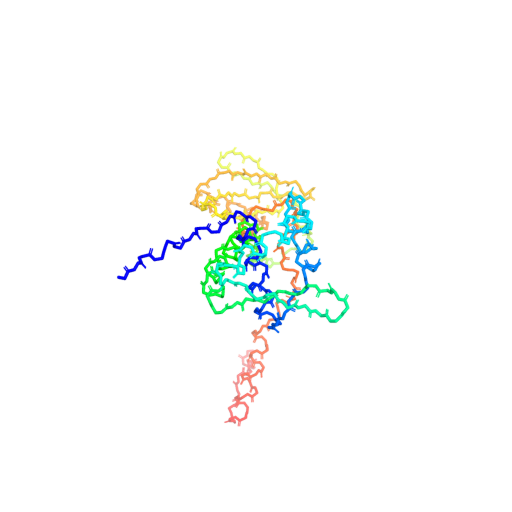.00 206 THR A O 1
ATOM 1592 N N . ALA A 1 207 ? 25.338 -12.153 -1.370 1.00 41.44 207 ALA A N 1
ATOM 1593 C CA . ALA A 1 207 ? 25.978 -12.893 -2.444 1.00 41.44 207 ALA A CA 1
ATOM 1594 C C . ALA A 1 207 ? 25.115 -14.127 -2.669 1.00 41.44 207 ALA A C 1
ATOM 1596 O O . ALA A 1 207 ? 24.820 -14.825 -1.695 1.00 41.44 207 ALA A O 1
ATOM 1597 N N . GLN A 1 208 ? 24.606 -14.297 -3.889 1.00 45.31 208 GLN A N 1
ATOM 1598 C CA . GLN A 1 208 ? 23.895 -15.498 -4.272 1.00 45.31 208 GLN A CA 1
ATOM 1599 C C . GLN A 1 208 ? 24.873 -16.622 -3.954 1.00 45.31 208 GLN A C 1
ATOM 1601 O O . GLN A 1 208 ? 25.839 -16.832 -4.683 1.00 45.31 208 GLN A O 1
ATOM 1606 N N . VAL A 1 209 ? 24.716 -17.225 -2.771 1.00 44.97 209 VAL A N 1
ATOM 1607 C CA . VAL A 1 209 ? 25.470 -18.403 -2.387 1.00 44.97 209 VAL A CA 1
ATOM 1608 C C . VAL A 1 209 ? 25.099 -19.348 -3.494 1.00 44.97 209 VAL A C 1
ATOM 1610 O O . VAL A 1 209 ? 23.910 -19.595 -3.694 1.00 44.97 209 VAL A O 1
ATOM 1613 N N . ASP A 1 210 ? 26.087 -19.742 -4.281 1.00 51.59 210 ASP A N 1
ATOM 1614 C CA . ASP A 1 210 ? 25.896 -20.724 -5.318 1.00 51.59 210 ASP A CA 1
ATOM 1615 C C . ASP A 1 210 ? 25.374 -21.989 -4.628 1.00 51.59 210 ASP A C 1
ATOM 1617 O O . ASP A 1 210 ? 26.121 -22.781 -4.052 1.00 51.59 210 ASP A O 1
ATOM 1621 N N . GLN A 1 211 ? 24.045 -22.104 -4.556 1.00 58.41 211 GLN A N 1
ATOM 1622 C CA . GLN A 1 211 ? 23.373 -23.203 -3.880 1.00 58.41 211 GLN A CA 1
ATOM 1623 C C . GLN A 1 211 ? 23.638 -24.498 -4.636 1.00 58.41 211 GLN A C 1
ATOM 1625 O O . GLN A 1 211 ? 23.450 -25.562 -4.066 1.00 58.41 211 GLN A O 1
ATOM 1630 N N . THR A 1 212 ? 24.125 -24.410 -5.875 1.00 65.06 212 THR A N 1
ATOM 1631 C CA . THR A 1 212 ? 24.567 -25.527 -6.699 1.00 65.06 212 THR A CA 1
ATOM 1632 C C . THR A 1 212 ? 25.737 -26.252 -6.042 1.00 65.06 212 THR A C 1
ATOM 1634 O O . THR A 1 212 ? 25.670 -27.459 -5.847 1.00 65.06 212 THR A O 1
ATOM 1637 N N . GLU A 1 213 ? 26.766 -25.524 -5.605 1.00 67.75 213 GLU A N 1
ATOM 1638 C CA . GLU A 1 213 ? 27.937 -26.085 -4.920 1.00 67.75 213 GLU A CA 1
ATOM 1639 C C . GLU A 1 213 ? 27.542 -26.723 -3.575 1.00 67.75 213 GLU A C 1
ATOM 1641 O O . GLU A 1 213 ? 27.955 -27.836 -3.243 1.00 67.75 213 GLU A O 1
ATOM 1646 N N . ALA A 1 214 ? 26.690 -26.041 -2.802 1.00 74.56 214 ALA A N 1
ATOM 1647 C CA . ALA A 1 214 ? 26.188 -26.556 -1.527 1.00 74.56 214 ALA A CA 1
ATOM 1648 C C . ALA A 1 214 ? 25.308 -27.805 -1.716 1.00 74.56 214 ALA A C 1
ATOM 1650 O O . ALA A 1 214 ? 25.426 -28.769 -0.957 1.00 74.56 214 ALA A O 1
ATOM 1651 N N . TRP A 1 215 ? 24.467 -27.805 -2.750 1.00 77.88 215 TRP A N 1
ATOM 1652 C CA . TRP A 1 215 ? 23.604 -28.921 -3.119 1.00 77.88 215 TRP A CA 1
ATOM 1653 C C . TRP A 1 215 ? 24.408 -30.117 -3.635 1.00 77.88 215 TRP A C 1
ATOM 1655 O O . TRP A 1 215 ? 24.150 -31.234 -3.195 1.00 77.88 215 TRP A O 1
ATOM 1665 N N . PHE A 1 216 ? 25.432 -29.907 -4.471 1.00 77.88 216 PHE A N 1
ATOM 1666 C CA . PHE A 1 216 ? 26.324 -30.977 -4.929 1.00 77.88 216 PHE A CA 1
ATOM 1667 C C . PHE A 1 216 ? 27.072 -31.631 -3.767 1.00 77.88 216 PHE A C 1
ATOM 1669 O O . PHE A 1 216 ? 27.120 -32.856 -3.696 1.00 77.88 216 PHE A O 1
ATOM 1676 N N . ARG A 1 217 ? 27.585 -30.847 -2.808 1.00 78.38 217 ARG A N 1
ATOM 1677 C CA . ARG A 1 217 ? 28.241 -31.406 -1.611 1.00 78.38 217 ARG A CA 1
ATOM 1678 C C . ARG A 1 217 ? 27.274 -32.178 -0.719 1.00 78.38 217 ARG A C 1
ATOM 1680 O O . ARG A 1 217 ? 27.648 -33.197 -0.144 1.00 78.38 217 ARG A O 1
ATOM 1687 N N . GLN A 1 218 ? 26.035 -31.706 -0.593 1.00 82.88 218 GLN A N 1
ATOM 1688 C CA . GLN A 1 218 ? 25.006 -32.411 0.166 1.00 82.88 218 GLN A CA 1
ATOM 1689 C C . GLN A 1 218 ? 24.599 -33.721 -0.524 1.00 82.88 218 GLN A C 1
ATOM 1691 O O . GLN A 1 218 ? 24.480 -34.745 0.144 1.00 82.88 218 GLN A O 1
ATOM 1696 N N . LEU A 1 219 ? 24.432 -33.704 -1.848 1.00 80.81 219 LEU A N 1
ATOM 1697 C CA . LEU A 1 219 ? 24.129 -34.887 -2.647 1.00 80.81 219 LEU A CA 1
ATOM 1698 C C . LEU A 1 219 ? 25.263 -35.918 -2.571 1.00 80.81 219 LEU A C 1
ATOM 1700 O O . LEU A 1 219 ? 24.992 -37.087 -2.313 1.00 80.81 219 LEU A O 1
ATOM 1704 N N . ASP A 1 220 ? 26.518 -35.491 -2.726 1.00 80.88 220 ASP A N 1
ATOM 1705 C CA . ASP A 1 220 ? 27.694 -36.360 -2.599 1.00 80.88 220 ASP A CA 1
ATOM 1706 C C . ASP A 1 220 ? 27.768 -36.997 -1.200 1.00 80.88 220 ASP A C 1
ATOM 1708 O O . ASP A 1 220 ? 27.943 -38.207 -1.068 1.00 80.88 220 ASP A O 1
ATOM 1712 N N . SER A 1 221 ? 27.503 -36.218 -0.144 1.00 80.62 221 SER A N 1
ATOM 1713 C CA . SER A 1 221 ? 27.441 -36.737 1.228 1.00 80.62 221 SER A CA 1
ATOM 1714 C C . SER A 1 221 ? 26.367 -37.818 1.419 1.00 80.62 221 SER A C 1
ATOM 1716 O O . SER A 1 221 ? 26.618 -38.827 2.080 1.00 80.62 221 SER A O 1
ATOM 1718 N N . GLU A 1 222 ? 25.171 -37.638 0.852 1.00 85.12 222 GLU A N 1
ATOM 1719 C CA . GLU A 1 222 ? 24.087 -38.628 0.936 1.00 85.12 222 GLU A CA 1
ATOM 1720 C C . GLU A 1 222 ? 24.372 -39.882 0.095 1.00 85.12 222 GLU A C 1
ATOM 1722 O O . GLU A 1 222 ? 24.114 -41.000 0.543 1.00 85.12 222 GLU A O 1
ATOM 1727 N N . LEU A 1 223 ? 24.967 -39.730 -1.091 1.00 82.38 223 LEU A N 1
ATOM 1728 C CA . LEU A 1 223 ? 25.359 -40.861 -1.937 1.00 82.38 223 LEU A CA 1
ATOM 1729 C C . LEU A 1 223 ? 26.461 -41.708 -1.284 1.00 82.38 223 LEU A C 1
ATOM 1731 O O . LEU A 1 223 ? 26.375 -42.939 -1.292 1.00 82.38 223 LEU A O 1
ATOM 1735 N N . GLN A 1 224 ? 27.431 -41.070 -0.622 1.00 79.94 224 GLN A N 1
ATOM 1736 C CA . GLN A 1 224 ? 28.467 -41.761 0.149 1.00 79.94 224 GLN A CA 1
ATOM 1737 C C . GLN A 1 224 ? 27.885 -42.563 1.321 1.00 79.94 224 GLN A C 1
ATOM 1739 O O . GLN A 1 224 ? 28.311 -43.696 1.553 1.00 79.94 224 GLN A O 1
ATOM 1744 N N . LYS A 1 225 ? 26.871 -42.038 2.029 1.00 84.50 225 LYS A N 1
ATOM 1745 C CA . LYS A 1 225 ? 26.160 -42.793 3.085 1.00 84.50 225 LYS A CA 1
ATOM 1746 C C . LYS A 1 225 ? 25.467 -44.045 2.547 1.00 84.50 225 LYS A C 1
ATOM 1748 O O . LYS A 1 225 ? 25.335 -45.025 3.274 1.00 84.50 225 LYS A O 1
ATOM 1753 N N . LEU A 1 226 ? 25.037 -44.016 1.287 1.00 84.75 226 LEU A N 1
ATOM 1754 C CA . LEU A 1 226 ? 24.410 -45.144 0.597 1.00 84.75 226 LEU A CA 1
ATOM 1755 C C . LEU A 1 226 ? 25.431 -46.097 -0.053 1.00 84.75 226 LEU A C 1
ATOM 1757 O O . LEU A 1 226 ? 25.031 -47.064 -0.698 1.00 84.75 226 LEU A O 1
ATOM 1761 N N . GLY A 1 227 ? 26.736 -45.855 0.122 1.00 79.38 227 GLY A N 1
ATOM 1762 C CA . GLY A 1 227 ? 27.808 -46.686 -0.434 1.00 79.38 227 GLY A CA 1
ATOM 1763 C C . GLY A 1 227 ? 28.004 -46.526 -1.943 1.00 79.38 227 GLY A C 1
ATOM 1764 O O . GLY A 1 227 ? 28.668 -47.355 -2.561 1.00 79.38 227 GLY A O 1
ATOM 1765 N N . ILE A 1 228 ? 27.427 -45.480 -2.541 1.00 72.50 228 ILE A N 1
ATOM 1766 C CA . ILE A 1 228 ? 27.561 -45.166 -3.963 1.00 72.50 228 ILE A CA 1
ATOM 1767 C C . ILE A 1 228 ? 28.772 -44.242 -4.119 1.00 72.50 228 ILE A C 1
ATOM 1769 O O . ILE A 1 228 ? 28.722 -43.074 -3.743 1.00 72.50 228 ILE A O 1
ATOM 1773 N N . THR A 1 229 ? 29.870 -44.766 -4.663 1.00 70.88 229 THR A N 1
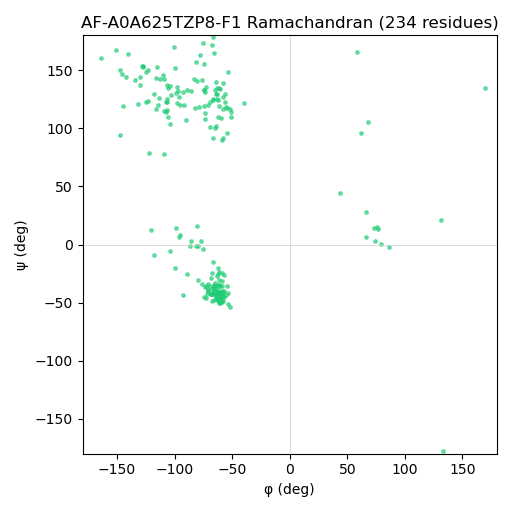ATOM 1774 C CA . THR A 1 229 ? 31.088 -44.005 -4.986 1.00 70.88 229 THR A CA 1
ATOM 1775 C C . THR A 1 229 ? 31.327 -44.014 -6.499 1.00 70.88 229 THR A C 1
ATOM 1777 O O . THR A 1 229 ? 31.049 -45.015 -7.157 1.00 70.88 229 THR A O 1
ATOM 1780 N N . GLY A 1 230 ? 31.820 -42.901 -7.068 1.00 60.75 230 GLY A N 1
ATOM 1781 C CA . GLY A 1 230 ? 32.220 -42.841 -8.488 1.00 60.75 230 GLY A CA 1
ATOM 1782 C C . GLY A 1 230 ? 31.703 -41.671 -9.339 1.00 60.75 230 GLY A C 1
ATOM 1783 O O . GLY A 1 230 ? 31.686 -41.801 -10.556 1.00 60.75 230 GLY A O 1
ATOM 1784 N N . LEU A 1 231 ? 31.289 -40.540 -8.755 1.00 54.00 231 LEU A N 1
ATOM 1785 C CA . LEU A 1 231 ? 30.900 -39.334 -9.519 1.00 54.00 231 LEU A CA 1
ATOM 1786 C C . LEU A 1 231 ? 32.000 -38.261 -9.607 1.00 54.00 231 LEU A C 1
ATOM 1788 O O . LEU A 1 231 ? 31.725 -37.125 -9.981 1.00 54.00 231 LEU A O 1
ATOM 1792 N N . THR A 1 232 ? 33.249 -38.589 -9.278 1.00 49.91 232 THR A N 1
ATOM 1793 C CA . THR A 1 232 ? 34.381 -37.702 -9.570 1.00 49.91 232 THR A CA 1
ATOM 1794 C C . THR A 1 232 ? 34.806 -37.919 -11.018 1.00 49.91 232 THR A C 1
ATOM 1796 O O . THR A 1 232 ? 35.220 -39.022 -11.369 1.00 49.91 232 THR A O 1
ATOM 1799 N N . GLU A 1 233 ? 34.707 -36.884 -11.857 1.00 52.38 233 GLU A N 1
ATOM 1800 C CA . GLU A 1 233 ? 35.349 -36.848 -13.176 1.00 52.38 233 GLU A CA 1
ATOM 1801 C C . GLU A 1 233 ? 36.867 -37.021 -13.001 1.00 52.38 233 GLU A C 1
ATOM 1803 O O . GLU A 1 233 ? 37.602 -36.057 -12.811 1.00 52.38 233 GLU A O 1
ATOM 1808 N N . THR A 1 234 ? 37.348 -38.262 -13.018 1.00 49.97 234 THR A N 1
ATOM 1809 C CA . THR A 1 234 ? 38.784 -38.578 -13.101 1.00 49.97 234 THR A CA 1
ATOM 1810 C C . THR A 1 234 ? 39.143 -39.417 -14.318 1.00 49.97 234 THR A C 1
ATOM 1812 O O . THR A 1 234 ? 40.279 -39.858 -14.421 1.00 49.97 234 THR A O 1
ATOM 1815 N N . ASP A 1 235 ? 38.230 -39.562 -15.279 1.00 47.91 235 ASP A N 1
ATOM 1816 C CA . ASP A 1 235 ? 38.564 -40.109 -16.595 1.00 47.91 235 ASP A CA 1
ATOM 1817 C C . ASP A 1 235 ? 38.517 -39.006 -17.657 1.00 47.91 235 ASP A C 1
ATOM 1819 O O . ASP A 1 235 ? 37.560 -38.891 -18.428 1.00 47.91 235 ASP A O 1
ATOM 1823 N N . ARG A 1 236 ? 39.580 -38.192 -17.683 1.00 38.09 236 ARG A N 1
ATOM 1824 C CA . ARG A 1 236 ? 40.173 -37.625 -18.903 1.00 38.09 236 ARG A CA 1
ATOM 1825 C C . ARG A 1 236 ? 41.597 -37.137 -18.671 1.00 38.09 236 ARG A C 1
ATOM 1827 O O . ARG A 1 236 ? 41.800 -36.323 -17.747 1.00 38.09 236 ARG A O 1
#

Nearest PDB structures (foldseek):
  6qfd-assembly1_A  TM=7.859E-01  e=1.442E-03  Halobacterium salinarum NRC-1
  6qil-assembly2_C  TM=7.608E-01  e=2.183E-03  Halobacterium salinarum NRC-1
  6ez1-assembly1_A  TM=8.155E-01  e=4.713E-03  Halobacterium salinarum NRC-1
  2co5-assembly1_A  TM=7.197E-01  e=8.030E-03  Sulfolobus turreted icosahedral virus 1
  4yrv-assembly1_B  TM=3.188E-01  e=7.224E-01  Nostoc sp. PCC 7120 = FACHB-418

Radius of gyration: 29.87 Å; Cα contacts (8 Å, |Δi|>4): 303; chains: 1; bounding box: 81×65×75 Å

Sequence (236 aa):
MTKVIVRRPSPLQRRVLIVLAALDAKRPGPVATRDIERVLERGGNVPVYGPNLRASCRRMEAAGWLHTLRAPNLQLAVELTDAGRELAAPLLAAEQERELAERRATEIRVLPLVPIRPVDTGDSRAGDRPVRLDNIWYMACRGDYVIRADGTTCLQLWNTAGQVTRPEGDAVQVAVWLQACHDAGIEVRLQINESHAPEEGCISGTAQVDQTEAWFRQLDSELQKLGITGLTETDR

Solvent-accessible surface area (backbone atoms only — not comparable to full-atom values): 13730 Å² total; per-residue (Å²): 135,82,81,78,78,81,74,79,72,50,76,68,51,47,52,50,34,29,54,49,46,60,43,37,77,76,55,72,62,71,41,44,52,70,58,53,43,54,50,48,45,74,73,42,100,56,87,66,54,66,70,58,52,52,57,48,50,55,54,36,31,77,69,52,28,33,46,82,44,74,47,96,87,71,47,51,23,39,30,72,32,70,63,22,44,66,61,16,50,66,52,35,52,55,50,52,51,49,53,49,50,55,49,57,57,68,48,49,45,51,48,82,55,80,73,84,68,75,85,84,73,85,85,71,85,74,61,59,34,72,35,71,50,97,88,42,80,44,65,21,30,33,38,30,45,26,40,36,79,89,72,51,36,28,32,41,37,27,26,82,88,59,50,77,47,72,59,78,36,55,69,68,56,30,49,54,46,50,48,43,31,44,74,55,69,25,49,44,34,42,24,32,28,86,73,89,49,85,69,58,44,55,73,78,70,71,72,79,68,63,57,62,63,56,48,51,53,52,50,52,55,55,36,50,76,72,72,54,80,83,88,70,93,76,87,126

Secondary structure (DSSP, 8-state):
------PPPPHHHHHHHHHHHHHHTTS-S-EEHHHHHHHHHHT-SS---HHHHHHHHHHHHHTTSEEEEE-TTS-EEEEE-HHHHHHHHHHHHHHHHHHHHHHHHH--EEEEPPP-PPS---------EEEEETTEEEEESEEEEEE-TTS-EEEEEE-TTS-EE--B--HHHHHHHHHHHHHTT-EEEEEES--SSTTTT---------HHHHHHHHHHHHHHHTT----S----

Organism: Salmonella newport (NCBI:txid108619)

Mean predicted aligned error: 16.75 Å